Protein AF-U1J880-F1 (afdb_monomer)

Foldseek 3Di:
DDDDDDVLCCVLVVLVVVLVVLVVVVVVLVVCVVVDDVPDDRPCVSVVVSVCSCVVNVVCSVVSVVPDDDFDWDQDLVVQKIWTPDDWAPQDDADPVRTGIDHNVQKDWDKDWDQDPPPRQIFIWIWIAGVCCVPGGVPRTDTDDQPPPRSDCVSRVVVVVLVVQCSDLVDQRDPDPVCVVCSCVDPRHVVVD

Mean predicted aligned error: 10.07 Å

Solvent-accessible surface area (backbone atoms only — not comparable to full-atom values): 11481 Å² total; per-residue (Å²): 134,93,80,75,93,50,70,62,53,53,69,60,47,44,60,52,50,52,37,52,53,39,49,53,50,44,52,53,56,63,70,48,54,88,72,60,56,96,89,62,81,77,72,59,65,58,52,53,51,39,51,52,47,40,58,51,48,70,70,39,45,74,59,54,63,67,71,54,81,70,85,45,75,48,78,41,54,89,82,38,28,37,36,25,72,49,90,48,70,90,62,85,49,58,49,99,84,68,30,34,42,43,58,46,88,49,51,42,73,46,79,45,80,43,72,43,94,66,89,71,44,62,31,37,33,34,34,35,26,42,71,57,17,90,84,63,34,67,76,49,65,41,76,50,86,61,88,62,64,26,66,43,61,64,48,42,50,52,53,49,51,46,53,54,39,52,51,34,76,92,47,53,69,56,99,43,80,86,41,65,86,52,43,80,72,36,93,80,38,34,90,73,110

pLDDT: mean 83.24, std 10.65, range [31.33, 94.38]

Structure (mmCIF, N/CA/C/O backbone):
data_AF-U1J880-F1
#
_entry.id   AF-U1J880-F1
#
loop_
_atom_site.group_PDB
_atom_site.id
_atom_site.type_symbol
_atom_site.label_atom_id
_atom_site.label_alt_id
_atom_site.label_comp_id
_atom_site.label_asym_id
_atom_site.label_entity_id
_atom_site.label_seq_id
_atom_site.pdbx_PDB_ins_code
_atom_site.Cartn_x
_atom_site.Cartn_y
_atom_site.Cartn_z
_atom_site.occupancy
_atom_site.B_iso_or_equiv
_atom_site.auth_seq_id
_atom_site.auth_comp_id
_atom_site.auth_asym_id
_atom_site.auth_atom_id
_atom_site.pdbx_PDB_model_num
ATOM 1 N N . LYS A 1 1 ? 5.886 9.909 -4.132 1.00 32.78 1 LYS A N 1
ATOM 2 C CA . LYS A 1 1 ? 7.331 9.892 -4.487 1.00 32.78 1 LYS A CA 1
ATOM 3 C C . LYS A 1 1 ? 7.913 8.590 -3.947 1.00 32.78 1 LYS A C 1
ATOM 5 O O . LYS A 1 1 ? 7.980 8.461 -2.738 1.00 32.78 1 LYS A O 1
ATOM 10 N N . SER A 1 2 ? 8.240 7.615 -4.801 1.00 31.33 2 SER A N 1
ATOM 11 C CA . SER A 1 2 ? 8.874 6.359 -4.362 1.00 31.33 2 SER A CA 1
ATOM 12 C C . SER A 1 2 ? 10.379 6.606 -4.201 1.00 31.33 2 SER A C 1
ATOM 14 O O . SER A 1 2 ? 11.103 6.742 -5.192 1.00 31.33 2 SER A O 1
ATOM 16 N N . CYS A 1 3 ? 10.809 6.772 -2.950 1.00 36.84 3 CYS A N 1
ATOM 17 C CA . CYS A 1 3 ? 12.210 6.721 -2.541 1.00 36.84 3 CYS A CA 1
ATOM 18 C C . CYS A 1 3 ? 12.591 5.270 -2.226 1.00 36.84 3 CYS A C 1
ATOM 20 O O . CYS A 1 3 ? 11.798 4.566 -1.608 1.00 36.84 3 CYS A O 1
ATOM 22 N N . GLY A 1 4 ? 13.813 4.877 -2.586 1.00 41.19 4 GLY A N 1
ATOM 23 C CA . GLY A 1 4 ? 14.427 3.605 -2.196 1.00 41.19 4 GLY A CA 1
ATOM 24 C C . GLY A 1 4 ? 14.662 2.663 -3.373 1.00 41.19 4 GLY A C 1
ATOM 25 O O . GLY A 1 4 ? 13.822 2.572 -4.267 1.00 41.19 4 GLY A O 1
ATOM 26 N N . ASP A 1 5 ? 15.830 2.018 -3.374 1.00 52.88 5 ASP A N 1
ATOM 27 C CA . ASP A 1 5 ? 16.247 0.961 -4.296 1.00 52.88 5 ASP A CA 1
ATOM 28 C C . ASP A 1 5 ? 15.259 -0.204 -4.255 1.00 52.88 5 ASP A C 1
ATOM 30 O O . ASP A 1 5 ? 15.420 -1.173 -3.522 1.00 52.88 5 ASP A O 1
ATOM 34 N N . ASP A 1 6 ? 14.191 -0.080 -5.031 1.00 59.25 6 ASP A N 1
ATOM 35 C CA . ASP A 1 6 ? 13.250 -1.160 -5.246 1.00 59.25 6 ASP A CA 1
ATOM 36 C C . ASP A 1 6 ? 13.933 -2.198 -6.158 1.00 59.25 6 ASP A C 1
ATOM 38 O O . ASP A 1 6 ? 14.283 -1.854 -7.296 1.00 59.25 6 ASP A O 1
ATOM 42 N N . PRO A 1 7 ? 14.138 -3.454 -5.710 1.00 64.00 7 PRO A N 1
ATOM 43 C CA . PRO A 1 7 ? 14.679 -4.533 -6.541 1.00 64.00 7 PRO A CA 1
ATOM 44 C C . PRO A 1 7 ? 13.920 -4.677 -7.864 1.00 64.00 7 PRO A C 1
ATOM 46 O O . PRO A 1 7 ? 14.486 -5.073 -8.887 1.00 64.00 7 PRO A O 1
ATOM 49 N N . TRP A 1 8 ? 12.649 -4.272 -7.873 1.00 66.50 8 TRP A N 1
ATOM 50 C CA . TRP A 1 8 ? 11.826 -4.227 -9.065 1.00 66.50 8 TRP A CA 1
ATOM 51 C C . TRP A 1 8 ? 12.354 -3.293 -10.147 1.00 66.50 8 TRP A C 1
ATOM 53 O O . TRP A 1 8 ? 12.230 -3.581 -11.336 1.00 66.50 8 TRP A O 1
ATOM 63 N N . ARG A 1 9 ? 13.016 -2.198 -9.770 1.00 66.19 9 ARG A N 1
ATOM 64 C CA . ARG A 1 9 ? 13.657 -1.293 -10.729 1.00 66.19 9 ARG A CA 1
ATOM 65 C C . ARG A 1 9 ? 14.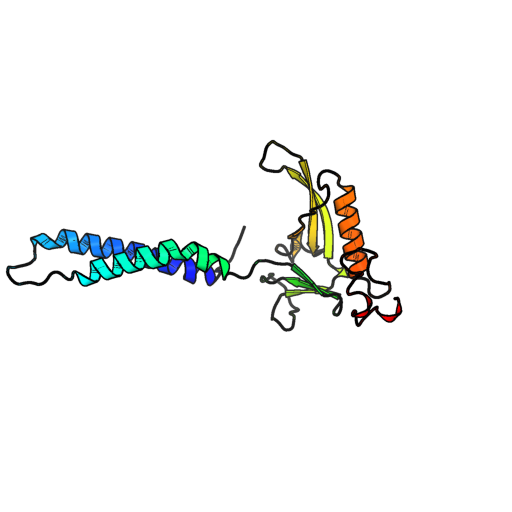803 -1.971 -11.454 1.00 66.19 9 ARG A C 1
ATOM 67 O O . ARG A 1 9 ? 14.977 -1.698 -12.631 1.00 66.19 9 ARG A O 1
ATOM 74 N N . ILE A 1 10 ? 15.550 -2.866 -10.812 1.00 70.38 10 ILE A N 1
ATOM 75 C CA . ILE A 1 10 ? 16.602 -3.637 -11.491 1.00 70.38 10 ILE A CA 1
ATOM 76 C C . ILE A 1 10 ? 15.964 -4.622 -12.475 1.00 70.38 10 ILE A C 1
ATOM 78 O O . ILE A 1 10 ? 16.425 -4.740 -13.608 1.00 70.38 10 ILE A O 1
ATOM 82 N N . LEU A 1 11 ? 14.866 -5.269 -12.083 1.00 67.56 11 LEU A N 1
ATOM 83 C CA . LEU A 1 11 ? 14.140 -6.198 -12.950 1.00 67.56 11 LEU A CA 1
ATOM 84 C C . LEU A 1 11 ? 13.495 -5.501 -14.164 1.00 67.56 11 LEU A C 1
ATOM 86 O O . LEU A 1 11 ? 13.438 -6.075 -15.247 1.00 67.56 11 LEU A O 1
ATOM 90 N N . VAL A 1 12 ? 13.035 -4.258 -13.999 1.00 69.69 12 VAL A N 1
ATOM 91 C CA . VAL A 1 12 ? 12.372 -3.467 -15.049 1.00 69.69 12 VAL A CA 1
ATOM 92 C C . VAL A 1 12 ? 13.381 -2.687 -15.903 1.00 69.69 12 VAL A C 1
ATOM 94 O O . VAL A 1 12 ? 13.313 -2.720 -17.129 1.00 69.69 12 VAL A O 1
ATOM 97 N N . LEU A 1 13 ? 14.343 -1.997 -15.286 1.00 75.00 13 LEU A N 1
ATOM 98 C CA . LEU A 1 13 ? 15.319 -1.138 -15.972 1.00 75.00 13 LEU A CA 1
ATOM 99 C C . LEU A 1 13 ? 16.553 -1.904 -16.456 1.00 75.00 13 LEU A C 1
ATOM 101 O O . LEU A 1 13 ? 17.178 -1.485 -17.428 1.00 75.00 13 LEU A O 1
ATOM 105 N N . GLY A 1 14 ? 16.903 -3.028 -15.825 1.00 78.25 14 GLY A N 1
ATOM 106 C CA . GLY A 1 14 ? 18.029 -3.872 -16.231 1.00 78.25 14 GLY A CA 1
ATOM 107 C C . GLY A 1 14 ? 17.898 -4.364 -17.675 1.00 78.25 14 GLY A C 1
ATOM 108 O O . GLY A 1 14 ? 18.814 -4.140 -18.470 1.00 78.25 14 GLY A O 1
ATOM 109 N N . PRO A 1 15 ? 16.752 -4.943 -18.079 1.00 81.31 15 PRO A N 1
ATOM 110 C CA . PRO A 1 15 ? 16.535 -5.337 -19.464 1.00 81.31 15 PRO A CA 1
ATOM 111 C C . PRO A 1 15 ? 16.544 -4.177 -20.460 1.00 81.31 15 PRO A C 1
ATOM 113 O O . PRO A 1 15 ? 17.040 -4.344 -21.575 1.00 81.31 15 PRO A O 1
ATOM 116 N N . MET A 1 16 ? 16.064 -2.994 -20.059 1.00 81.06 16 MET A N 1
ATOM 117 C CA . MET A 1 16 ? 16.136 -1.786 -20.889 1.00 81.06 16 MET A CA 1
ATOM 118 C C . MET A 1 16 ? 17.587 -1.336 -21.096 1.00 81.06 16 MET A C 1
ATOM 120 O O . MET A 1 16 ? 17.986 -1.031 -22.219 1.00 81.06 16 MET A O 1
ATOM 124 N N . PHE A 1 17 ? 18.395 -1.345 -20.033 1.00 83.19 17 PHE A N 1
ATOM 125 C CA . PHE A 1 17 ? 19.816 -1.015 -20.098 1.00 83.19 17 PHE A CA 1
ATOM 126 C C . PHE A 1 17 ? 20.592 -2.006 -20.976 1.00 83.19 17 PHE A C 1
ATOM 128 O O . PHE A 1 17 ? 21.353 -1.590 -21.850 1.00 83.19 17 PHE A O 1
ATOM 135 N N . LEU A 1 18 ? 20.347 -3.311 -20.814 1.00 83.62 18 LEU A N 1
ATOM 136 C CA . LEU A 1 18 ? 20.942 -4.356 -21.654 1.00 83.62 18 LEU A CA 1
ATOM 137 C C . LEU A 1 18 ? 20.520 -4.226 -23.124 1.00 83.62 18 LEU A C 1
ATOM 139 O O . LEU A 1 18 ? 21.352 -4.409 -24.011 1.00 83.62 18 LEU A O 1
ATOM 143 N N . GLY A 1 19 ? 19.269 -3.843 -23.396 1.00 85.69 19 GLY A N 1
ATOM 144 C CA . GLY A 1 19 ? 18.792 -3.554 -24.751 1.00 85.69 19 GLY A CA 1
ATOM 145 C C . GLY A 1 19 ? 19.505 -2.357 -25.388 1.00 85.69 19 GLY A C 1
ATOM 146 O O . GLY A 1 19 ? 19.940 -2.437 -26.540 1.00 85.69 19 GLY A O 1
ATOM 147 N N . ALA A 1 20 ? 19.702 -1.271 -24.634 1.00 86.00 20 ALA A N 1
ATOM 148 C CA . ALA A 1 20 ? 20.428 -0.086 -25.094 1.00 86.00 20 ALA A CA 1
ATOM 149 C C . ALA A 1 20 ? 21.915 -0.382 -25.362 1.00 86.00 20 ALA A C 1
ATOM 151 O O . ALA A 1 20 ? 22.431 -0.037 -26.426 1.00 86.00 20 ALA A O 1
ATOM 152 N N . MET A 1 21 ? 22.589 -1.081 -24.442 1.00 88.62 21 MET A N 1
ATOM 153 C CA . MET A 1 21 ? 23.982 -1.515 -24.613 1.00 88.62 21 MET A CA 1
ATOM 154 C C . MET A 1 21 ? 24.139 -2.502 -25.772 1.00 88.62 21 MET A C 1
ATOM 156 O O . MET A 1 21 ? 25.071 -2.374 -26.561 1.00 88.62 21 MET A O 1
ATOM 160 N N . GLY A 1 22 ? 23.197 -3.433 -25.936 1.00 88.12 22 GLY A N 1
ATOM 161 C CA . GLY A 1 22 ? 23.158 -4.345 -27.076 1.00 88.12 22 GLY A CA 1
ATOM 162 C C . GLY A 1 22 ? 22.976 -3.611 -28.406 1.00 88.12 22 GLY A C 1
ATOM 163 O O . GLY A 1 22 ? 23.651 -3.924 -29.382 1.00 88.12 22 GLY A O 1
ATOM 164 N N . THR A 1 23 ? 22.129 -2.581 -28.443 1.00 88.31 23 THR A N 1
ATOM 165 C CA . THR A 1 23 ? 21.923 -1.751 -29.642 1.00 88.31 23 THR A CA 1
ATOM 166 C C . THR A 1 23 ? 23.181 -0.955 -29.990 1.00 88.31 23 THR A C 1
ATOM 168 O O . THR A 1 23 ? 23.574 -0.902 -31.154 1.00 88.31 23 THR A O 1
ATOM 171 N N . PHE A 1 24 ? 23.862 -0.396 -28.985 1.00 89.69 24 PHE A N 1
ATOM 172 C CA . PHE A 1 24 ? 25.152 0.272 -29.163 1.00 89.69 24 PHE A CA 1
ATOM 173 C C . PHE A 1 24 ? 26.235 -0.694 -29.666 1.00 89.69 24 PHE A C 1
ATOM 175 O O . PHE A 1 24 ? 26.985 -0.366 -30.583 1.00 89.69 24 PHE A O 1
ATOM 182 N N . TRP A 1 25 ? 26.271 -1.915 -29.128 1.00 87.56 25 TRP A N 1
ATOM 183 C CA . TRP A 1 25 ? 27.176 -2.965 -29.590 1.00 87.56 25 TRP A CA 1
ATOM 184 C C . TRP A 1 25 ? 26.913 -3.346 -31.049 1.00 87.56 25 TRP A C 1
ATOM 186 O O . TRP A 1 25 ? 27.850 -3.410 -31.842 1.00 87.56 25 TRP A O 1
ATOM 196 N N . VAL A 1 26 ? 25.649 -3.535 -31.442 1.00 88.62 26 VAL A N 1
ATOM 197 C CA . VAL A 1 26 ? 25.281 -3.792 -32.844 1.00 88.62 26 VAL A CA 1
ATOM 198 C C . VAL A 1 26 ? 25.706 -2.631 -33.737 1.00 88.62 26 VAL A C 1
ATOM 200 O O . VAL A 1 26 ? 26.283 -2.889 -34.786 1.00 88.62 26 VAL A O 1
ATOM 203 N N . ALA A 1 27 ? 25.517 -1.379 -33.302 1.00 88.06 27 ALA A N 1
ATOM 204 C CA . ALA A 1 27 ? 25.945 -0.198 -34.049 1.00 88.06 27 ALA A CA 1
ATOM 205 C C . ALA A 1 27 ? 27.461 -0.205 -34.323 1.00 88.06 27 ALA A C 1
ATOM 207 O O . ALA A 1 27 ? 27.874 -0.003 -35.467 1.00 88.06 27 ALA A O 1
ATOM 208 N N . ILE A 1 28 ? 28.279 -0.514 -33.309 1.00 87.31 28 ILE A N 1
ATOM 209 C CA . ILE A 1 28 ? 29.736 -0.661 -33.458 1.00 87.31 28 ILE A CA 1
ATOM 210 C C . ILE A 1 28 ? 30.070 -1.763 -34.467 1.00 87.31 28 ILE A C 1
ATOM 212 O O . ILE A 1 28 ? 30.853 -1.519 -35.381 1.00 87.31 28 ILE A O 1
ATOM 216 N N . ASN A 1 29 ? 29.445 -2.940 -34.350 1.00 84.38 29 ASN A N 1
ATOM 217 C CA . ASN A 1 29 ? 29.676 -4.044 -35.286 1.00 84.38 29 ASN A CA 1
ATOM 218 C C . ASN A 1 29 ? 29.269 -3.664 -36.723 1.00 84.38 29 ASN A C 1
ATOM 220 O O . ASN A 1 29 ? 29.983 -3.974 -37.672 1.00 84.38 29 ASN A O 1
ATOM 224 N N . THR A 1 30 ? 28.176 -2.917 -36.913 1.00 83.69 30 THR A N 1
ATOM 225 C CA . THR A 1 30 ? 27.797 -2.427 -38.249 1.00 83.69 30 THR A CA 1
ATOM 226 C C . THR A 1 30 ? 28.788 -1.432 -38.840 1.00 83.69 30 THR A C 1
ATOM 228 O O . THR A 1 30 ? 28.983 -1.423 -40.051 1.00 83.69 30 THR A O 1
ATOM 231 N N . VAL A 1 31 ? 29.436 -0.606 -38.017 1.00 85.69 31 VAL A N 1
ATOM 232 C CA . VAL A 1 31 ? 30.464 0.340 -38.483 1.00 85.69 31 VAL A CA 1
ATOM 233 C C . VAL A 1 31 ? 31.769 -0.380 -38.828 1.00 85.69 31 VAL A C 1
ATOM 235 O O . VAL A 1 31 ? 32.511 0.097 -39.684 1.00 85.69 31 VAL A O 1
ATOM 238 N N . THR A 1 32 ? 32.048 -1.536 -38.217 1.00 83.38 32 THR A N 1
ATOM 239 C CA . THR A 1 32 ? 33.251 -2.322 -38.518 1.00 83.38 32 THR A CA 1
ATOM 240 C C . THR A 1 32 ? 33.118 -3.222 -39.749 1.00 83.38 32 THR A C 1
ATOM 242 O O . THR A 1 32 ? 34.138 -3.721 -40.217 1.00 83.38 32 THR A O 1
ATOM 245 N N . LEU A 1 33 ? 31.918 -3.379 -40.333 1.00 81.38 33 LEU A N 1
ATOM 246 C CA . LEU A 1 33 ? 31.684 -4.182 -41.549 1.00 81.38 33 LEU A CA 1
ATOM 247 C C . LEU A 1 33 ? 32.695 -3.947 -42.693 1.00 81.38 33 LEU A C 1
ATOM 249 O O . LEU A 1 33 ? 33.145 -4.933 -43.269 1.00 81.38 33 LEU A O 1
ATOM 253 N N . PRO A 1 34 ? 33.085 -2.701 -43.034 1.00 83.12 34 PRO A N 1
ATOM 254 C CA . PRO A 1 34 ? 34.031 -2.435 -44.122 1.00 83.12 34 PRO A CA 1
ATOM 255 C C . PRO A 1 34 ? 35.451 -2.968 -43.881 1.00 83.12 34 PRO A C 1
ATOM 257 O O . PRO A 1 34 ? 36.250 -2.986 -44.812 1.00 83.12 34 PRO A O 1
ATOM 260 N N . PHE A 1 35 ? 35.782 -3.355 -42.645 1.00 82.06 35 PHE A N 1
ATOM 261 C CA . PHE A 1 35 ? 37.100 -3.866 -42.262 1.00 82.06 35 PHE A CA 1
ATOM 262 C C . PHE A 1 35 ? 37.182 -5.399 -42.263 1.00 82.06 35 PHE A C 1
ATOM 264 O O . PHE A 1 35 ? 38.261 -5.932 -42.018 1.00 82.06 35 PHE A O 1
ATOM 271 N N . TYR A 1 36 ? 36.075 -6.100 -42.528 1.00 80.69 36 TYR A N 1
ATOM 272 C CA . TYR A 1 36 ? 36.066 -7.559 -42.648 1.00 80.69 36 TYR A CA 1
ATOM 273 C C . TYR A 1 36 ? 36.692 -7.994 -43.978 1.00 80.69 36 TYR A C 1
ATOM 275 O O . TYR A 1 36 ? 36.358 -7.463 -45.040 1.00 80.69 36 TYR A O 1
ATOM 283 N N . GLY A 1 37 ? 37.605 -8.964 -43.914 1.00 81.38 37 GLY A N 1
ATOM 284 C CA . GLY A 1 37 ? 38.263 -9.536 -45.090 1.00 81.38 37 GLY A CA 1
ATOM 285 C C . GLY A 1 37 ? 37.367 -10.499 -45.877 1.00 81.38 37 GLY A C 1
ATOM 286 O O . GLY A 1 37 ? 36.352 -10.993 -45.380 1.00 81.38 37 GLY A O 1
ATOM 287 N N . GLU A 1 38 ? 37.756 -10.815 -47.116 1.00 76.25 38 GLU A N 1
ATOM 288 C CA . GLU A 1 38 ? 37.076 -11.844 -47.913 1.00 76.25 38 GLU A CA 1
ATOM 289 C C . GLU A 1 38 ? 37.115 -13.202 -47.186 1.00 76.25 38 GLU A C 1
ATOM 291 O O . GLU A 1 38 ? 38.181 -13.763 -46.941 1.00 76.25 38 GLU A O 1
ATOM 296 N N . GLY A 1 39 ? 35.939 -13.731 -46.831 1.00 75.00 39 GLY A N 1
ATOM 297 C CA . GLY A 1 39 ? 35.782 -15.014 -46.132 1.00 75.00 39 GLY A CA 1
ATOM 298 C C . GLY A 1 39 ? 35.550 -14.916 -44.620 1.00 75.00 39 GLY A C 1
ATOM 299 O O . GLY A 1 39 ? 35.235 -15.931 -43.997 1.00 75.00 39 GLY A O 1
ATOM 300 N N . GLU A 1 40 ? 35.635 -13.725 -44.021 1.00 78.75 40 GLU A N 1
ATOM 301 C CA . GLU A 1 40 ? 35.302 -13.538 -42.608 1.00 78.75 40 GLU A CA 1
ATOM 302 C C . GLU A 1 40 ? 33.781 -13.442 -42.393 1.00 78.75 40 GLU A C 1
ATOM 304 O O . GLU A 1 40 ? 33.070 -12.677 -43.047 1.00 78.75 40 GLU A O 1
ATOM 309 N N . LEU A 1 41 ? 33.258 -14.239 -41.457 1.00 77.69 41 LEU A N 1
ATOM 310 C CA . LEU A 1 41 ? 31.829 -14.290 -41.147 1.00 77.69 41 LEU A CA 1
ATOM 311 C C . LEU A 1 41 ? 31.452 -13.184 -40.157 1.00 77.69 41 LEU A C 1
ATOM 313 O O . LEU A 1 41 ? 31.851 -13.208 -38.991 1.00 77.69 41 LEU A O 1
ATOM 317 N N . TYR A 1 42 ? 30.614 -12.249 -40.601 1.00 80.25 42 TYR A N 1
ATOM 318 C CA . TYR A 1 42 ? 30.007 -11.258 -39.717 1.00 80.25 42 TYR A CA 1
ATOM 319 C C . TYR A 1 42 ? 29.082 -11.934 -38.680 1.00 80.25 42 TYR A C 1
ATOM 321 O O . TYR A 1 42 ? 28.275 -12.797 -39.051 1.00 80.25 42 TYR A O 1
ATOM 329 N N . PRO A 1 43 ? 29.138 -11.560 -37.386 1.00 82.00 43 PRO A N 1
ATOM 330 C CA . PRO A 1 43 ? 28.374 -12.215 -36.325 1.00 82.00 43 PRO A CA 1
ATOM 331 C C . PRO A 1 43 ? 26.893 -11.789 -36.313 1.00 82.00 43 PRO A C 1
ATOM 333 O O . PRO A 1 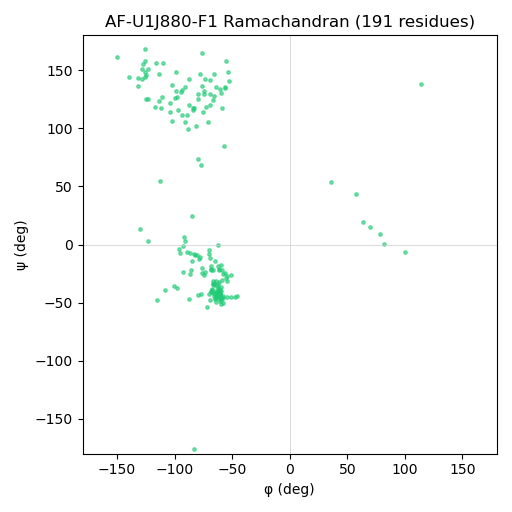43 ? 26.412 -11.170 -35.364 1.00 82.00 43 PRO A O 1
ATOM 336 N N . TRP A 1 44 ? 26.129 -12.177 -37.338 1.00 82.19 44 TRP A N 1
ATOM 337 C CA . TRP A 1 44 ? 24.694 -11.879 -37.491 1.00 82.19 44 TRP A CA 1
ATOM 338 C C . TRP A 1 44 ? 23.827 -12.297 -36.301 1.00 82.19 44 TRP A C 1
ATOM 340 O O . TRP A 1 44 ? 22.790 -11.688 -36.042 1.00 82.19 44 TRP A O 1
ATOM 350 N N . TRP A 1 45 ? 24.251 -13.312 -35.549 1.00 85.00 45 TRP A N 1
ATOM 351 C CA . TRP A 1 45 ? 23.557 -13.762 -34.343 1.00 85.00 45 TRP A CA 1
ATOM 352 C C . TRP A 1 45 ? 23.423 -12.648 -33.293 1.00 85.00 45 TRP A C 1
ATOM 354 O O . TRP A 1 45 ? 22.422 -12.613 -32.583 1.00 85.00 45 TRP A O 1
ATOM 364 N N . THR A 1 46 ? 24.376 -11.710 -33.227 1.00 85.06 46 THR A N 1
ATOM 365 C CA . THR A 1 46 ? 24.328 -10.568 -32.295 1.00 85.06 46 THR A CA 1
ATOM 366 C C . THR A 1 46 ? 23.166 -9.631 -32.611 1.00 85.06 46 THR A C 1
ATOM 368 O O . THR A 1 46 ? 22.445 -9.212 -31.707 1.00 85.06 46 THR A O 1
ATOM 371 N N . LEU A 1 47 ? 22.924 -9.367 -33.897 1.00 86.38 47 LEU A N 1
ATOM 372 C CA . LEU A 1 47 ? 21.807 -8.555 -34.370 1.00 86.38 47 LEU A CA 1
ATOM 373 C C . LEU A 1 47 ? 20.469 -9.228 -34.045 1.00 86.38 47 LEU A C 1
ATOM 375 O O . LEU A 1 47 ? 19.581 -8.591 -33.482 1.00 86.38 47 LEU A O 1
ATOM 379 N N . TRP A 1 48 ? 20.347 -10.529 -34.320 1.00 87.88 48 TRP A N 1
ATOM 380 C CA . TRP A 1 48 ? 19.134 -11.286 -34.001 1.00 87.88 48 TRP A CA 1
ATOM 381 C C . TRP A 1 48 ? 18.860 -11.358 -32.498 1.00 87.88 48 TRP A C 1
ATOM 383 O O . TRP A 1 48 ? 17.721 -11.159 -32.084 1.00 87.88 48 TRP A O 1
ATOM 393 N N . LEU A 1 49 ? 19.889 -11.571 -31.675 1.00 88.38 49 LEU A N 1
ATOM 394 C CA . LEU A 1 49 ? 19.763 -11.596 -30.217 1.00 88.38 49 LEU A CA 1
ATOM 395 C C . LEU A 1 49 ? 19.241 -10.256 -29.692 1.00 88.38 49 LEU A C 1
ATOM 397 O O . LEU A 1 49 ? 18.277 -10.232 -28.931 1.00 88.38 49 LEU A O 1
ATOM 401 N N . VAL A 1 50 ? 19.825 -9.140 -30.136 1.00 88.56 50 VAL A N 1
ATOM 402 C CA . VAL A 1 50 ? 19.420 -7.796 -29.697 1.00 88.56 50 VAL A CA 1
ATOM 403 C C . VAL A 1 50 ? 18.016 -7.441 -30.188 1.00 88.56 50 VAL A C 1
ATOM 405 O O . VAL A 1 50 ? 17.245 -6.846 -29.434 1.00 88.56 50 VAL A O 1
ATOM 408 N N . LEU A 1 51 ? 17.641 -7.827 -31.411 1.00 87.75 51 LEU A N 1
ATOM 409 C CA . LEU A 1 51 ? 16.279 -7.626 -31.915 1.00 87.75 51 LEU A CA 1
ATOM 410 C C . LEU A 1 51 ? 15.255 -8.423 -31.103 1.00 87.75 51 LEU A C 1
ATOM 412 O O . LEU A 1 51 ? 14.271 -7.850 -30.640 1.00 87.75 51 LEU A O 1
ATOM 416 N N . ILE A 1 52 ? 15.501 -9.716 -30.875 1.00 88.56 52 ILE A N 1
ATOM 417 C CA . ILE A 1 52 ? 14.618 -10.570 -30.070 1.00 88.56 52 ILE A CA 1
ATOM 418 C C . ILE A 1 52 ? 14.521 -10.030 -28.642 1.00 88.56 52 ILE A C 1
ATOM 420 O O . ILE A 1 52 ? 13.419 -9.944 -28.102 1.00 88.56 52 ILE A O 1
ATOM 424 N N . TRP A 1 53 ? 15.638 -9.608 -28.045 1.00 87.19 53 TRP A N 1
ATOM 425 C CA . TRP A 1 53 ? 15.665 -9.015 -26.708 1.00 87.19 53 TRP A CA 1
ATOM 426 C C . TRP A 1 53 ? 14.801 -7.757 -26.623 1.00 87.19 53 TRP A C 1
ATOM 428 O O . TRP A 1 53 ? 13.928 -7.669 -25.762 1.00 87.19 53 TRP A O 1
ATOM 438 N N . ASN A 1 54 ? 14.993 -6.805 -27.540 1.00 85.75 54 ASN A N 1
ATOM 439 C CA . ASN A 1 54 ? 14.231 -5.559 -27.548 1.00 85.75 54 ASN A CA 1
ATOM 440 C C . ASN A 1 54 ? 12.741 -5.811 -27.791 1.00 85.75 54 ASN A C 1
ATOM 442 O O . ASN A 1 54 ? 11.915 -5.284 -27.054 1.00 85.75 54 ASN A O 1
ATOM 446 N N . VAL A 1 55 ? 12.380 -6.656 -28.762 1.00 84.44 55 VAL A N 1
ATOM 447 C CA . VAL A 1 55 ? 10.972 -6.992 -29.024 1.00 84.44 55 VAL A CA 1
ATOM 448 C C . VAL A 1 55 ? 10.350 -7.702 -27.821 1.00 84.44 55 VAL A C 1
ATOM 450 O O . VAL A 1 55 ? 9.233 -7.374 -27.441 1.00 84.44 55 VAL A O 1
ATOM 453 N N . THR A 1 56 ? 11.051 -8.635 -27.183 1.00 83.00 56 THR A N 1
ATOM 454 C CA . THR A 1 56 ? 10.490 -9.399 -26.061 1.00 83.00 56 THR A CA 1
ATOM 455 C C . THR A 1 56 ? 10.348 -8.527 -24.819 1.00 83.00 56 THR A C 1
ATOM 457 O O . THR A 1 56 ? 9.258 -8.403 -24.269 1.00 83.00 56 THR A O 1
ATOM 460 N N . PHE A 1 57 ? 11.421 -7.870 -24.381 1.00 77.69 57 PHE A N 1
ATOM 461 C CA . PHE A 1 57 ? 11.397 -7.141 -23.119 1.00 77.69 57 PHE A CA 1
ATOM 462 C C . PHE A 1 57 ? 10.660 -5.809 -23.235 1.00 77.69 57 PHE A C 1
ATOM 464 O O . PHE A 1 57 ? 9.827 -5.549 -22.375 1.00 77.69 57 PHE A O 1
ATOM 471 N N . LEU A 1 58 ? 10.836 -5.011 -24.302 1.00 73.31 58 LEU A N 1
ATOM 472 C CA . LEU A 1 58 ? 10.121 -3.727 -24.419 1.00 73.31 58 LEU A CA 1
ATOM 473 C C . LEU A 1 58 ? 8.599 -3.908 -24.518 1.00 73.31 58 LEU A C 1
ATOM 475 O O . LEU A 1 58 ? 7.862 -3.071 -24.001 1.00 73.31 58 LEU A O 1
ATOM 479 N N . ASN A 1 59 ? 8.122 -5.006 -25.116 1.00 77.75 59 ASN A N 1
ATOM 480 C CA . ASN A 1 59 ? 6.685 -5.285 -25.213 1.00 77.75 59 ASN A CA 1
ATOM 481 C C . ASN A 1 59 ? 6.111 -6.004 -23.980 1.00 77.75 59 ASN A C 1
ATOM 483 O O . ASN A 1 59 ? 4.909 -5.916 -23.738 1.00 77.75 59 ASN A O 1
ATOM 487 N N . LEU A 1 60 ? 6.940 -6.685 -23.181 1.00 77.00 60 LEU A N 1
ATOM 488 C CA . LEU A 1 60 ? 6.506 -7.355 -21.947 1.00 77.00 60 LEU A CA 1
ATOM 489 C C . LEU A 1 60 ? 6.712 -6.511 -20.681 1.00 77.00 60 LEU A C 1
ATOM 491 O O . LEU A 1 60 ? 6.199 -6.883 -19.629 1.00 77.00 60 LEU A O 1
ATOM 495 N N . LEU A 1 61 ? 7.375 -5.351 -20.759 1.00 72.56 61 LEU A N 1
ATOM 496 C CA . LEU A 1 61 ? 7.501 -4.400 -19.642 1.00 72.56 61 LEU A CA 1
ATOM 497 C C . LEU A 1 61 ? 6.166 -4.108 -18.920 1.00 72.56 61 LEU A C 1
ATOM 499 O O . LEU A 1 61 ? 6.155 -4.157 -17.689 1.00 72.56 61 LEU A O 1
ATOM 503 N N . PRO A 1 62 ? 5.031 -3.866 -19.615 1.00 72.19 62 PRO A N 1
ATOM 504 C CA . PRO A 1 62 ? 3.741 -3.643 -18.954 1.00 72.19 62 PRO A CA 1
ATOM 505 C C . PRO A 1 62 ? 3.177 -4.885 -18.253 1.00 72.19 62 PRO A C 1
ATOM 507 O O . PRO A 1 62 ? 2.314 -4.766 -17.389 1.00 72.19 62 PRO A O 1
ATOM 510 N N . VAL A 1 63 ? 3.613 -6.083 -18.648 1.00 75.06 63 VAL A N 1
ATOM 511 C CA . VAL A 1 63 ? 3.253 -7.337 -17.975 1.00 75.06 63 VAL A CA 1
ATOM 512 C C . VAL A 1 63 ? 4.108 -7.493 -16.728 1.00 75.06 63 VAL A C 1
ATOM 514 O O . VAL A 1 63 ? 3.575 -7.797 -15.664 1.00 75.06 63 VAL A O 1
ATOM 517 N N . PHE A 1 64 ? 5.408 -7.200 -16.832 1.00 70.00 64 PHE A N 1
ATOM 518 C CA . PHE A 1 64 ? 6.290 -7.194 -15.677 1.00 70.00 64 PHE A CA 1
ATOM 519 C C . PHE A 1 64 ? 5.818 -6.191 -14.637 1.00 70.00 64 PHE A C 1
ATOM 521 O O . PHE A 1 64 ? 5.664 -6.579 -13.497 1.00 70.00 64 PHE A O 1
ATOM 528 N N . SER A 1 65 ? 5.436 -4.964 -14.988 1.00 66.62 65 SER A N 1
ATOM 529 C CA . SER A 1 65 ? 4.951 -4.000 -13.987 1.00 66.62 65 SER A CA 1
ATOM 530 C C . SER A 1 65 ? 3.723 -4.464 -13.182 1.00 66.62 65 SER A C 1
ATOM 532 O O . SER A 1 65 ? 3.539 -3.986 -12.067 1.00 66.62 65 SER A O 1
ATOM 534 N N . ARG A 1 66 ? 2.924 -5.420 -13.684 1.00 69.19 66 ARG A N 1
ATOM 535 C CA . ARG A 1 66 ? 1.780 -6.002 -12.954 1.00 69.19 66 ARG A CA 1
ATOM 536 C C . ARG A 1 66 ? 2.169 -7.002 -11.869 1.00 69.19 66 ARG A C 1
ATOM 538 O O . ARG A 1 66 ? 1.352 -7.261 -10.994 1.00 69.19 66 ARG A O 1
ATOM 545 N N . PHE A 1 67 ? 3.369 -7.576 -11.925 1.00 70.62 67 PHE A N 1
ATOM 546 C CA . PHE A 1 67 ? 3.852 -8.474 -10.873 1.00 70.62 67 PHE A CA 1
ATOM 547 C C . PHE A 1 67 ? 4.405 -7.715 -9.657 1.00 70.62 67 PHE A C 1
ATOM 549 O O . PHE A 1 67 ? 4.676 -8.343 -8.636 1.00 70.62 67 PHE A O 1
ATOM 556 N N . ALA A 1 68 ? 4.558 -6.387 -9.742 1.00 70.25 68 ALA A N 1
ATOM 557 C CA . ALA A 1 68 ? 4.937 -5.582 -8.589 1.00 70.25 68 ALA A CA 1
ATOM 558 C C . ALA A 1 68 ? 3.798 -5.627 -7.558 1.00 70.25 68 ALA A C 1
ATOM 560 O O . ALA A 1 68 ? 2.652 -5.336 -7.925 1.00 70.25 68 ALA A O 1
ATOM 561 N N . PRO A 1 69 ? 4.069 -5.962 -6.286 1.00 70.12 69 PRO A N 1
ATOM 562 C CA . PRO A 1 69 ? 3.051 -5.867 -5.255 1.00 70.12 69 PRO A CA 1
ATOM 563 C C . PRO A 1 69 ? 2.588 -4.412 -5.144 1.00 70.12 69 PRO A C 1
ATOM 565 O O . PRO A 1 69 ? 3.392 -3.479 -5.141 1.00 70.12 69 PRO A O 1
ATOM 568 N N . ALA A 1 70 ? 1.275 -4.208 -5.086 1.00 76.31 70 ALA A N 1
ATOM 569 C CA . ALA A 1 70 ? 0.731 -2.877 -4.891 1.00 76.31 70 ALA A CA 1
ATOM 570 C C . ALA A 1 70 ? 1.045 -2.387 -3.469 1.00 76.31 70 ALA A C 1
ATOM 572 O O . ALA A 1 70 ? 0.955 -3.145 -2.498 1.00 76.31 70 ALA A O 1
ATOM 573 N N . ASN A 1 71 ? 1.366 -1.098 -3.351 1.00 85.00 71 ASN A N 1
ATOM 574 C CA . ASN A 1 71 ? 1.477 -0.432 -2.058 1.00 85.00 71 ASN A CA 1
ATOM 575 C C . ASN A 1 71 ? 0.070 -0.281 -1.478 1.00 85.00 71 ASN A C 1
ATOM 577 O O . ASN A 1 71 ? -0.719 0.537 -1.952 1.00 85.00 71 ASN A O 1
ATOM 581 N N . LEU A 1 72 ? -0.244 -1.101 -0.484 1.00 88.06 72 LEU A N 1
ATOM 582 C CA . LEU A 1 72 ? -1.560 -1.214 0.119 1.00 88.06 72 LEU A CA 1
ATOM 583 C C . LEU A 1 72 ? -1.409 -1.152 1.637 1.00 88.06 72 LEU A C 1
ATOM 585 O O . LEU A 1 72 ? -0.459 -1.694 2.204 1.00 88.06 72 LEU A O 1
ATOM 589 N N . ALA A 1 73 ? -2.379 -0.512 2.278 1.00 90.62 73 ALA A N 1
ATOM 590 C CA . ALA A 1 73 ? -2.616 -0.661 3.703 1.00 90.62 73 ALA A CA 1
ATOM 591 C C . ALA A 1 73 ? -3.822 -1.586 3.889 1.00 90.62 73 ALA A C 1
ATOM 593 O O . ALA A 1 73 ? -4.812 -1.464 3.163 1.00 90.62 73 ALA A O 1
ATOM 594 N N . TYR A 1 74 ? -3.743 -2.508 4.841 1.00 91.19 74 TYR A N 1
ATOM 595 C CA . TYR A 1 74 ? -4.849 -3.391 5.200 1.00 91.19 74 TYR A CA 1
ATOM 596 C C . TYR A 1 74 ? -5.136 -3.300 6.692 1.00 91.19 74 TYR A C 1
ATOM 598 O O . TYR A 1 74 ? -4.240 -3.147 7.522 1.00 91.19 74 TYR A O 1
ATOM 606 N N . PHE A 1 75 ? -6.419 -3.400 7.017 1.00 92.38 75 PHE A N 1
ATOM 607 C CA . PHE A 1 75 ? -6.931 -3.299 8.373 1.00 92.38 75 PHE A CA 1
ATOM 608 C C . PHE A 1 75 ? -7.241 -4.706 8.869 1.00 92.38 75 PHE A C 1
ATOM 610 O O . PHE A 1 75 ? -8.206 -5.328 8.423 1.00 92.38 75 PHE A O 1
ATOM 617 N N . ASP A 1 76 ? -6.408 -5.224 9.769 1.00 91.56 76 ASP A N 1
ATOM 618 C CA . ASP A 1 76 ? -6.655 -6.513 10.398 1.00 91.56 76 ASP A CA 1
ATOM 619 C C . ASP A 1 76 ? -7.456 -6.320 11.684 1.00 91.56 76 ASP A C 1
ATOM 621 O O . ASP A 1 76 ? -6.959 -5.897 12.733 1.00 91.56 76 ASP A O 1
ATOM 625 N N . ARG A 1 77 ? -8.732 -6.678 11.591 1.00 88.81 77 ARG A N 1
ATOM 626 C CA . ARG A 1 77 ? -9.690 -6.612 12.688 1.00 88.81 77 ARG A CA 1
ATOM 627 C C . ARG A 1 77 ? -9.382 -7.592 13.825 1.00 88.81 77 ARG A C 1
ATOM 629 O O . ARG A 1 77 ? -9.628 -7.270 14.990 1.00 88.81 77 ARG A O 1
ATOM 636 N N . LYS A 1 78 ? -8.832 -8.777 13.529 1.00 87.56 78 LYS A N 1
ATOM 637 C CA . LYS A 1 78 ? -8.560 -9.805 14.552 1.00 87.56 78 LYS A CA 1
ATOM 638 C C . LYS A 1 78 ? -7.437 -9.356 15.475 1.00 87.56 78 LYS A C 1
ATOM 640 O O . LYS A 1 78 ? -7.577 -9.408 16.696 1.00 87.56 78 LYS A O 1
ATOM 645 N N . THR A 1 79 ? -6.345 -8.867 14.894 1.00 89.44 79 THR A N 1
ATOM 646 C CA . THR A 1 79 ? -5.195 -8.364 15.656 1.00 89.44 79 THR A CA 1
ATOM 647 C C . THR A 1 79 ? -5.356 -6.902 16.085 1.00 89.44 79 THR A C 1
ATOM 649 O O . THR A 1 79 ? -4.656 -6.456 16.996 1.00 89.44 79 THR A O 1
ATOM 652 N N . ARG A 1 80 ? -6.323 -6.173 15.503 1.00 91.69 80 ARG A N 1
ATOM 653 C CA . ARG A 1 80 ? -6.556 -4.723 15.668 1.00 91.69 80 ARG A CA 1
ATOM 654 C C . ARG A 1 80 ? -5.339 -3.892 15.274 1.00 91.69 80 ARG A C 1
ATOM 656 O O . ARG A 1 80 ? -4.959 -2.945 15.972 1.00 91.69 80 ARG A O 1
ATOM 663 N N . LYS A 1 81 ? -4.733 -4.262 14.153 1.00 93.56 81 LYS A N 1
ATOM 664 C CA . LYS A 1 81 ? -3.550 -3.612 13.596 1.00 93.56 81 LYS A CA 1
ATOM 665 C C . LYS A 1 81 ? -3.795 -3.183 12.158 1.00 93.56 81 LYS A C 1
ATOM 667 O O . LYS A 1 81 ? -4.667 -3.713 11.473 1.00 93.56 81 LYS A O 1
ATOM 672 N N . VAL A 1 82 ? -3.006 -2.219 11.712 1.00 94.38 82 VAL A N 1
ATOM 673 C CA . VAL A 1 82 ? -2.940 -1.786 10.319 1.00 94.38 82 VAL A CA 1
ATOM 674 C C . VAL A 1 82 ? -1.585 -2.175 9.777 1.00 94.38 82 VAL A C 1
ATOM 676 O O . VAL A 1 82 ? -0.562 -1.729 10.296 1.00 94.38 82 VAL A O 1
ATOM 679 N N . GLY A 1 83 ? -1.594 -3.043 8.772 1.00 92.94 83 GLY A N 1
ATOM 680 C CA . GLY A 1 83 ? -0.399 -3.500 8.083 1.00 92.94 83 GLY A CA 1
ATOM 681 C C . GLY A 1 83 ? -0.182 -2.736 6.784 1.00 92.94 83 GLY A C 1
ATOM 682 O O . GLY A 1 83 ? -1.139 -2.331 6.122 1.00 92.94 83 GLY A O 1
ATOM 683 N N . TYR A 1 84 ? 1.081 -2.553 6.417 1.00 91.69 84 TYR A N 1
ATOM 684 C CA . TYR A 1 84 ? 1.503 -1.886 5.192 1.00 91.69 84 TYR A CA 1
ATOM 685 C C . TYR A 1 84 ? 2.379 -2.836 4.381 1.00 91.69 84 TYR A C 1
ATOM 687 O O . TYR A 1 84 ? 3.387 -3.328 4.884 1.00 91.69 84 TYR A O 1
ATOM 695 N N . THR A 1 85 ? 2.024 -3.073 3.115 1.00 89.69 85 THR A N 1
ATOM 696 C CA . THR A 1 85 ? 2.774 -3.984 2.222 1.00 89.69 85 THR A CA 1
ATOM 697 C C . THR A 1 85 ? 4.144 -3.448 1.806 1.00 89.69 85 THR A C 1
ATOM 699 O O . THR A 1 85 ? 4.925 -4.146 1.164 1.00 89.69 85 THR A O 1
ATOM 702 N N . PHE A 1 86 ? 4.432 -2.194 2.141 1.00 86.94 86 PHE A N 1
ATOM 703 C CA . PHE A 1 86 ? 5.685 -1.518 1.858 1.00 86.94 86 PHE A CA 1
ATOM 704 C C . PHE A 1 86 ? 6.400 -1.158 3.157 1.00 86.94 86 PHE A C 1
ATOM 706 O O . PHE A 1 86 ? 5.791 -1.013 4.219 1.00 86.94 86 PHE A O 1
ATOM 713 N N . ASP A 1 87 ? 7.716 -0.997 3.063 1.00 85.94 87 ASP A N 1
ATOM 714 C CA . ASP A 1 87 ? 8.540 -0.771 4.240 1.00 85.94 87 ASP A CA 1
ATOM 715 C C . ASP A 1 87 ? 8.425 0.664 4.773 1.00 85.94 87 ASP A C 1
ATOM 717 O O . ASP A 1 87 ? 8.449 1.644 4.018 1.00 85.94 87 ASP A O 1
ATOM 721 N N . ILE A 1 88 ? 8.320 0.785 6.097 1.00 88.75 88 ILE A N 1
ATOM 722 C CA . ILE A 1 88 ? 8.195 2.065 6.796 1.00 88.75 88 ILE A CA 1
ATOM 723 C C . ILE A 1 88 ? 9.420 2.245 7.697 1.00 88.75 88 ILE A C 1
ATOM 725 O O . ILE A 1 88 ? 9.619 1.463 8.627 1.00 88.75 88 ILE A O 1
ATOM 729 N N . PRO A 1 89 ? 10.240 3.287 7.478 1.00 87.12 89 PRO A N 1
ATOM 730 C CA . PRO A 1 89 ? 11.392 3.554 8.330 1.00 87.12 89 PRO A CA 1
ATOM 731 C C . PRO A 1 89 ? 10.991 3.714 9.802 1.00 87.12 89 PRO A C 1
ATOM 733 O O . PRO A 1 89 ? 10.027 4.408 10.117 1.00 87.12 89 PRO A O 1
ATOM 736 N N . GLY A 1 90 ? 11.740 3.082 10.708 1.00 84.44 90 GLY A N 1
ATOM 737 C CA . GLY A 1 90 ? 11.501 3.167 12.156 1.00 84.44 90 GLY A CA 1
ATOM 738 C C . GLY A 1 90 ? 10.410 2.233 12.692 1.00 84.44 90 GLY A C 1
ATOM 739 O O . GLY A 1 90 ? 10.139 2.239 13.891 1.00 84.44 90 GLY A O 1
ATOM 740 N N . CYS A 1 91 ? 9.794 1.431 11.828 1.00 85.50 91 CYS A N 1
ATOM 741 C CA . CYS A 1 91 ? 8.887 0.357 12.205 1.00 85.50 91 CYS A CA 1
ATOM 742 C C . CYS A 1 91 ? 9.635 -0.762 12.949 1.00 85.50 91 CYS A C 1
ATOM 744 O O . CYS A 1 91 ? 10.615 -1.316 12.443 1.00 85.50 91 CYS A O 1
ATOM 746 N N . THR A 1 92 ? 9.174 -1.079 14.158 1.00 84.00 92 THR A N 1
ATOM 747 C CA . THR A 1 92 ? 9.753 -2.118 15.024 1.00 84.00 92 THR A CA 1
ATOM 748 C C . THR A 1 92 ? 8.961 -3.419 14.978 1.00 84.00 92 THR A C 1
ATOM 750 O O . THR A 1 92 ? 9.554 -4.493 15.038 1.00 84.00 92 THR A O 1
ATOM 753 N N . GLU A 1 93 ? 7.636 -3.331 14.860 1.00 89.31 93 GLU A N 1
ATOM 754 C CA . GLU A 1 93 ? 6.738 -4.480 14.853 1.00 89.31 93 GLU A CA 1
ATOM 755 C C . GLU A 1 93 ? 6.350 -4.869 13.422 1.00 89.31 93 GLU A C 1
ATOM 757 O O . GLU A 1 93 ? 5.976 -4.025 12.603 1.00 89.31 93 GLU A O 1
ATOM 762 N N . ARG A 1 94 ? 6.447 -6.167 13.125 1.00 90.00 94 ARG A N 1
ATOM 763 C CA . ARG A 1 94 ? 6.080 -6.744 11.832 1.00 90.00 94 ARG A CA 1
ATOM 764 C C . ARG A 1 94 ? 5.132 -7.912 12.021 1.00 90.00 94 ARG A C 1
ATOM 766 O O . ARG A 1 94 ? 5.166 -8.584 13.053 1.00 90.00 94 ARG A O 1
ATOM 773 N N . ASP A 1 95 ? 4.292 -8.134 11.026 1.00 88.50 95 ASP A N 1
ATOM 774 C CA . ASP A 1 95 ? 3.362 -9.253 11.014 1.00 88.50 95 ASP A CA 1
ATOM 775 C C . ASP A 1 95 ? 4.009 -10.557 10.514 1.00 88.50 95 ASP A C 1
ATOM 777 O O . ASP A 1 95 ? 5.210 -10.628 10.243 1.00 88.50 95 ASP A O 1
ATOM 781 N N . GLU A 1 96 ? 3.197 -11.607 10.386 1.00 87.06 96 GLU A N 1
ATOM 782 C CA . GLU A 1 96 ? 3.621 -12.922 9.888 1.00 87.06 96 GLU A CA 1
ATOM 783 C C . GLU A 1 96 ? 4.164 -12.899 8.449 1.00 87.06 96 GLU A C 1
ATOM 785 O O . GLU A 1 96 ? 4.937 -13.778 8.066 1.00 87.06 96 GLU A O 1
ATOM 790 N N . PHE A 1 97 ? 3.809 -11.875 7.671 1.00 84.25 97 PHE A N 1
ATOM 791 C CA . PHE A 1 97 ? 4.272 -11.664 6.302 1.00 84.25 97 PHE A CA 1
ATOM 792 C C . PHE A 1 97 ? 5.519 -10.766 6.234 1.00 84.25 97 PHE A C 1
ATOM 794 O O . PHE A 1 97 ? 6.048 -10.534 5.147 1.00 84.25 97 PHE A O 1
ATOM 801 N N . GLY A 1 98 ? 6.016 -10.270 7.374 1.00 85.38 98 GLY A N 1
ATOM 802 C CA . GLY A 1 98 ? 7.146 -9.342 7.447 1.00 85.38 98 GLY A CA 1
ATOM 803 C C . GLY A 1 98 ? 6.786 -7.891 7.106 1.00 85.38 98 GLY A C 1
ATOM 804 O O . GLY A 1 98 ? 7.678 -7.042 6.994 1.00 85.38 98 GLY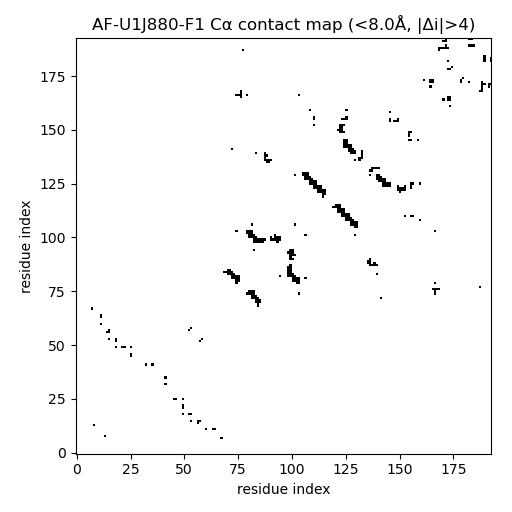 A O 1
ATOM 805 N N . ASN A 1 99 ? 5.497 -7.587 6.967 1.00 90.06 99 ASN A N 1
ATOM 806 C CA . ASN A 1 99 ? 4.987 -6.252 6.699 1.00 90.06 99 ASN A CA 1
ATOM 807 C C . ASN A 1 99 ? 4.981 -5.419 7.976 1.00 90.06 99 ASN A C 1
ATOM 809 O O . ASN A 1 99 ? 4.748 -5.927 9.073 1.00 90.06 99 ASN A O 1
ATOM 813 N N . CYS A 1 100 ? 5.209 -4.118 7.829 1.00 91.94 100 CYS A N 1
ATOM 814 C CA . CYS A 1 100 ? 5.154 -3.202 8.957 1.00 91.94 100 CYS A CA 1
ATOM 815 C C . CYS A 1 100 ? 3.731 -3.048 9.465 1.00 91.94 100 CYS A C 1
ATOM 817 O O . CYS A 1 100 ? 2.829 -2.758 8.679 1.00 91.94 100 CYS A O 1
ATOM 819 N N . CYS A 1 101 ? 3.539 -3.213 10.773 1.00 93.12 101 CYS A N 1
ATOM 820 C CA . CYS A 1 101 ? 2.223 -3.121 11.384 1.00 93.12 101 CYS A CA 1
ATOM 821 C C . CYS A 1 101 ? 2.209 -2.154 12.564 1.00 93.12 101 CYS A C 1
ATOM 823 O O . CYS A 1 101 ? 3.141 -2.117 13.364 1.00 93.12 101 CYS A O 1
ATOM 825 N N . PHE A 1 102 ? 1.112 -1.413 12.687 1.00 93.94 102 PHE A N 1
ATOM 826 C CA . PHE A 1 102 ? 0.872 -0.483 13.786 1.00 93.94 102 PHE A CA 1
ATOM 827 C C . PHE A 1 102 ? -0.467 -0.785 14.460 1.00 93.94 102 PHE A C 1
ATOM 829 O O . PHE A 1 102 ? -1.400 -1.237 13.786 1.00 93.94 102 PHE A O 1
ATOM 836 N N . PRO A 1 103 ? -0.612 -0.541 15.769 1.00 94.38 103 PRO A N 1
ATOM 837 C CA . PRO A 1 103 ? -1.904 -0.599 16.438 1.00 94.38 103 PRO A CA 1
ATOM 838 C C . PRO A 1 103 ? -2.924 0.341 15.785 1.00 94.38 103 PRO A C 1
ATOM 840 O O . PRO A 1 103 ? -2.640 1.507 15.537 1.00 94.38 103 PRO A O 1
ATOM 843 N N . TRP A 1 104 ? -4.158 -0.131 15.577 1.00 93.69 104 TRP A N 1
ATOM 844 C CA . TRP A 1 104 ? -5.236 0.682 14.988 1.00 93.69 104 TRP A CA 1
ATOM 845 C C . TRP A 1 104 ? -5.490 2.002 15.733 1.00 93.69 104 TRP A C 1
ATOM 847 O O . TRP A 1 104 ? -5.876 2.993 15.130 1.00 93.69 104 TRP A O 1
ATOM 857 N N . ARG A 1 105 ? -5.265 2.028 17.051 1.00 93.31 105 ARG A N 1
ATOM 858 C CA . ARG A 1 105 ? -5.502 3.216 17.888 1.00 93.31 105 ARG A CA 1
ATOM 859 C C . ARG A 1 105 ? -4.571 4.385 17.579 1.00 93.31 105 ARG A C 1
ATOM 861 O O . ARG A 1 105 ? -4.922 5.502 17.922 1.00 93.31 105 ARG A O 1
ATOM 868 N N . GLU A 1 106 ? -3.424 4.106 16.974 1.00 93.56 106 GLU A N 1
ATOM 869 C CA . GLU A 1 106 ? -2.404 5.096 16.611 1.00 93.56 106 GLU A CA 1
ATOM 870 C C . GLU A 1 106 ? -2.632 5.634 15.191 1.00 93.56 106 GLU A C 1
ATOM 872 O O . GLU A 1 106 ? -1.830 6.403 14.667 1.00 93.56 106 GLU A O 1
ATOM 877 N N . ILE A 1 107 ? -3.710 5.201 14.532 1.00 94.12 107 ILE A N 1
ATOM 878 C CA . ILE A 1 107 ? -4.052 5.594 13.174 1.00 94.12 107 ILE A CA 1
ATOM 879 C C . ILE A 1 107 ? -5.116 6.687 13.211 1.00 94.12 107 ILE A C 1
ATOM 881 O O . ILE A 1 107 ? -6.197 6.524 13.777 1.00 94.12 107 ILE A O 1
ATOM 885 N N . GLU A 1 108 ? -4.811 7.791 12.547 1.00 93.75 108 GLU A N 1
ATOM 886 C CA . GLU A 1 108 ? -5.674 8.953 12.407 1.00 93.75 108 GLU A CA 1
ATOM 887 C C . GLU A 1 108 ? -6.173 9.082 10.969 1.00 93.75 108 GLU A C 1
ATOM 889 O O . GLU A 1 108 ? -5.536 8.621 10.018 1.00 93.75 108 GLU A O 1
ATOM 894 N N . CYS A 1 109 ? -7.312 9.753 10.811 1.00 92.62 109 CYS A N 1
ATOM 895 C CA . CYS A 1 109 ? -7.870 10.088 9.512 1.00 92.62 109 CYS A CA 1
ATOM 896 C C . CYS A 1 109 ? -8.119 11.588 9.410 1.00 92.62 109 CYS A C 1
ATOM 898 O O . CYS A 1 109 ? -8.868 12.164 10.198 1.00 92.62 109 CYS A O 1
ATOM 900 N N . ASN A 1 110 ? -7.550 12.196 8.377 1.00 91.19 110 ASN A N 1
ATOM 901 C CA . ASN A 1 110 ? -7.739 13.592 8.030 1.00 91.19 110 ASN A CA 1
ATOM 902 C C . ASN A 1 110 ? -8.486 13.685 6.702 1.00 91.19 110 ASN A C 1
ATOM 904 O O . ASN A 1 110 ? -8.040 13.150 5.693 1.00 91.19 110 ASN A O 1
ATOM 908 N N . VAL A 1 111 ? -9.624 14.374 6.667 1.00 91.38 111 VAL A N 1
ATOM 909 C CA . VAL A 1 111 ? -10.339 14.611 5.407 1.00 91.38 111 VAL A CA 1
ATOM 910 C C . VAL A 1 111 ? -9.790 15.879 4.772 1.00 91.38 111 VAL A C 1
ATOM 912 O O . VAL A 1 111 ? -9.882 16.958 5.356 1.00 91.38 111 VAL A O 1
ATOM 915 N N . ALA A 1 112 ? -9.246 15.765 3.563 1.00 89.50 112 ALA A N 1
ATOM 916 C CA . ALA A 1 112 ? -8.758 16.917 2.819 1.00 89.50 112 ALA A CA 1
ATOM 917 C C . ALA A 1 112 ? -9.428 17.026 1.452 1.00 89.50 112 ALA A C 1
ATOM 919 O O . ALA A 1 112 ? -9.859 16.048 0.838 1.00 89.50 112 ALA A O 1
ATOM 920 N N . LYS A 1 113 ? -9.523 18.267 0.984 1.00 88.19 113 LYS A N 1
ATOM 921 C CA . LYS A 1 113 ? -10.076 18.601 -0.321 1.00 88.19 113 LYS A CA 1
ATOM 922 C C . LYS A 1 113 ? -9.026 18.353 -1.400 1.00 88.19 113 LYS A C 1
ATOM 924 O O . LYS A 1 113 ? -7.939 18.924 -1.350 1.00 88.19 113 LYS A O 1
ATOM 929 N N . ILE A 1 114 ? -9.374 17.548 -2.393 1.00 85.00 114 ILE A N 1
ATOM 930 C CA . ILE A 1 114 ? -8.543 17.220 -3.544 1.00 85.00 114 ILE A CA 1
ATOM 931 C C . ILE A 1 114 ? -9.150 17.851 -4.796 1.00 85.00 114 ILE A C 1
ATOM 933 O O . ILE A 1 114 ? -10.317 17.651 -5.134 1.00 85.00 114 ILE A O 1
ATOM 937 N N . THR A 1 115 ? -8.335 18.606 -5.524 1.00 79.62 115 THR A N 1
ATOM 938 C CA . THR A 1 115 ? -8.656 19.046 -6.884 1.00 79.62 115 THR A CA 1
ATOM 939 C C . THR A 1 115 ? -8.291 17.946 -7.868 1.00 79.62 115 THR A C 1
ATOM 941 O O . THR A 1 115 ? -7.122 17.581 -7.991 1.00 79.62 115 THR A O 1
ATOM 944 N N . THR A 1 116 ? -9.286 17.419 -8.578 1.00 67.81 116 THR A N 1
ATOM 945 C CA . THR A 1 116 ? -9.048 16.434 -9.636 1.00 67.81 116 THR A CA 1
ATOM 946 C C . THR A 1 116 ? -8.440 17.129 -10.854 1.00 67.81 116 THR A C 1
ATOM 948 O O . THR A 1 116 ? -8.807 18.255 -11.195 1.00 67.81 116 THR A O 1
ATOM 951 N N . SER A 1 117 ? -7.503 16.456 -11.530 1.00 66.25 117 SER A N 1
ATOM 952 C CA . SER A 1 117 ? -6.808 16.977 -12.720 1.00 66.25 117 SER A CA 1
ATOM 953 C C . SER A 1 117 ? -7.739 17.250 -13.905 1.00 66.25 117 SER A C 1
ATOM 955 O O . SER A 1 117 ? -7.386 18.004 -14.809 1.00 66.25 117 SER A O 1
ATOM 957 N N . GLN A 1 118 ? -8.940 16.670 -13.902 1.00 57.78 118 GLN A N 1
ATOM 958 C CA . GLN A 1 118 ? -9.956 16.904 -14.917 1.00 57.78 118 GLN A CA 1
ATOM 959 C C . GLN A 1 118 ? -10.907 18.025 -14.474 1.00 57.78 118 GLN A C 1
ATOM 961 O O . GLN A 1 118 ? -11.693 17.869 -13.543 1.00 57.78 118 GLN A O 1
ATOM 966 N N . HIS A 1 119 ? -10.836 19.160 -15.174 1.00 58.12 119 HIS A N 1
ATOM 967 C CA . HIS A 1 119 ? -11.829 20.245 -15.153 1.00 58.12 119 HIS A CA 1
ATOM 968 C C . HIS A 1 119 ? -12.047 20.988 -13.821 1.00 58.12 119 HIS A C 1
ATOM 970 O O . HIS A 1 119 ? -13.060 21.663 -13.658 1.00 58.12 119 HIS A O 1
ATOM 976 N N . GLY A 1 120 ? -11.109 20.920 -12.870 1.00 66.38 120 GLY A N 1
ATOM 977 C CA . GLY A 1 120 ? -11.222 21.672 -11.611 1.00 66.38 120 GLY A CA 1
ATOM 978 C C . GLY A 1 120 ? -12.325 21.159 -10.681 1.00 66.38 120 GLY A C 1
ATOM 979 O O . GLY A 1 120 ? -12.694 21.852 -9.732 1.00 66.38 120 GLY A O 1
ATOM 980 N N . ALA A 1 121 ? -12.833 19.947 -10.934 1.00 72.44 121 ALA A N 1
ATOM 981 C CA . ALA A 1 121 ? -13.770 19.282 -10.046 1.00 72.44 121 ALA A CA 1
ATOM 982 C C . ALA A 1 121 ? -13.124 19.082 -8.669 1.00 72.44 121 ALA A C 1
ATOM 984 O O . ALA A 1 121 ? -11.989 18.604 -8.543 1.00 72.44 121 ALA A O 1
ATOM 985 N N . GLN A 1 122 ? -13.856 19.485 -7.637 1.00 79.81 122 GLN A N 1
ATOM 986 C CA . GLN A 1 122 ? -13.427 19.389 -6.251 1.00 79.81 122 GLN A CA 1
ATOM 987 C C . GLN A 1 122 ? -14.047 18.137 -5.639 1.00 79.81 122 GLN A C 1
ATOM 989 O O . GLN A 1 122 ? -15.257 17.942 -5.719 1.00 79.81 122 GLN A O 1
ATOM 994 N N . ALA A 1 123 ? -13.206 17.303 -5.045 1.00 86.44 123 ALA A N 1
ATOM 995 C CA . ALA A 1 123 ? -13.611 16.159 -4.249 1.00 86.44 123 ALA A CA 1
ATOM 996 C C . ALA A 1 123 ? -12.952 16.251 -2.871 1.00 86.44 123 ALA A C 1
ATOM 998 O O . ALA A 1 123 ? -12.046 17.052 -2.644 1.00 86.44 123 ALA A O 1
ATOM 999 N N . TYR A 1 124 ? -13.403 15.424 -1.951 1.00 89.00 124 TYR A N 1
ATOM 1000 C CA . TYR A 1 124 ? -12.809 15.191 -0.652 1.00 89.00 124 TYR A CA 1
ATOM 1001 C C . TYR A 1 124 ? -12.302 13.754 -0.626 1.00 89.00 124 TYR A C 1
ATOM 1003 O O . TYR A 1 124 ? -12.878 12.874 -1.266 1.00 89.00 124 TYR A O 1
ATOM 1011 N N . ALA A 1 125 ? -11.211 13.520 0.092 1.00 90.56 125 ALA A N 1
ATOM 1012 C CA . ALA A 1 125 ? -10.759 12.169 0.377 1.00 90.56 125 ALA A CA 1
ATOM 1013 C C . ALA A 1 125 ? -10.250 12.067 1.819 1.00 90.56 125 ALA A C 1
ATOM 1015 O O . ALA A 1 125 ? -9.636 13.020 2.316 1.00 90.56 125 ALA A O 1
ATOM 1016 N N . PRO A 1 126 ? -10.474 10.924 2.487 1.00 92.31 126 PRO A N 1
ATOM 1017 C CA . PRO A 1 126 ? -9.826 10.613 3.745 1.00 92.31 126 PRO A CA 1
ATOM 1018 C C . PRO A 1 126 ? -8.359 10.231 3.505 1.00 92.31 126 PRO A C 1
ATOM 1020 O O . PRO A 1 126 ? -8.045 9.366 2.682 1.00 92.31 126 PRO A O 1
ATOM 1023 N N . PHE A 1 127 ? -7.470 10.871 4.254 1.00 92.00 127 PHE A N 1
ATOM 1024 C CA . PHE A 1 127 ? -6.056 10.548 4.374 1.00 92.00 127 PHE A CA 1
ATOM 1025 C C . PHE A 1 127 ? -5.847 9.845 5.703 1.00 92.00 127 PHE A C 1
ATOM 1027 O O . PHE A 1 127 ? -6.046 10.441 6.760 1.00 92.00 127 PHE A O 1
ATOM 1034 N N . ILE A 1 128 ? -5.467 8.578 5.637 1.00 92.69 128 ILE A N 1
ATOM 1035 C CA . ILE A 1 128 ? -5.126 7.780 6.803 1.00 92.69 128 ILE A CA 1
ATOM 1036 C C . ILE A 1 128 ? -3.625 7.863 7.013 1.00 92.69 128 ILE A C 1
ATOM 1038 O O . ILE A 1 128 ? -2.854 7.674 6.076 1.00 92.69 128 ILE A O 1
ATOM 1042 N N . SER A 1 129 ? -3.210 8.113 8.244 1.00 93.38 129 SER A N 1
ATOM 1043 C CA . SER A 1 129 ? -1.802 8.137 8.615 1.00 93.38 129 SER A CA 1
ATOM 1044 C C . SER A 1 129 ? -1.627 7.722 10.063 1.00 93.38 129 SER A C 1
ATOM 1046 O O . SER A 1 129 ? -2.554 7.802 10.862 1.00 93.38 129 SER A O 1
ATOM 1048 N N . HIS A 1 130 ? -0.415 7.336 10.428 1.00 94.12 130 HIS A N 1
ATOM 1049 C CA . HIS A 1 130 ? -0.057 7.206 11.834 1.00 94.12 130 HIS A CA 1
ATOM 1050 C C . HIS A 1 130 ? -0.065 8.586 12.529 1.00 94.12 130 HIS A C 1
ATOM 1052 O O . HIS A 1 130 ? 0.315 9.579 11.905 1.00 94.12 130 HIS A O 1
ATOM 1058 N N . GLU A 1 131 ? -0.422 8.664 13.813 1.00 92.19 131 GLU A N 1
ATOM 1059 C CA . GLU A 1 131 ? -0.450 9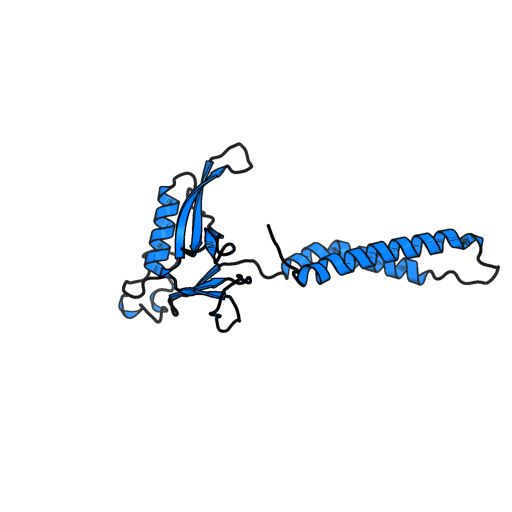.909 14.612 1.00 92.19 131 GLU A CA 1
ATOM 1060 C C . GLU A 1 131 ? 0.912 10.641 14.568 1.00 92.19 131 GLU A C 1
ATOM 1062 O O . GLU A 1 131 ? 1.024 11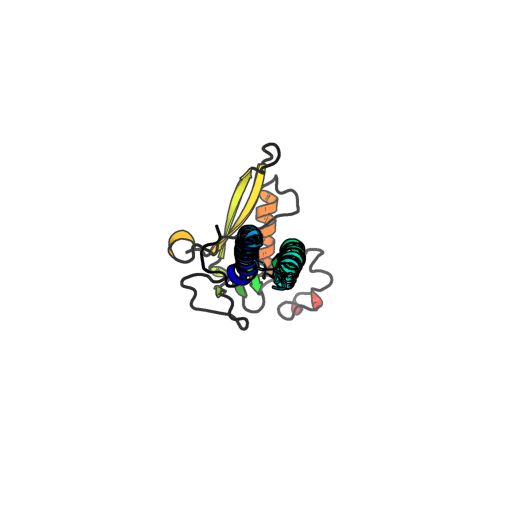.825 14.260 1.00 92.19 131 GLU A O 1
ATOM 1067 N N . HIS A 1 132 ? 2.005 9.892 14.730 1.00 89.62 132 HIS A N 1
ATOM 1068 C CA . HIS A 1 132 ? 3.389 10.358 14.602 1.00 89.62 132 HIS A CA 1
ATOM 1069 C C . HIS A 1 132 ? 3.937 10.358 13.156 1.00 89.62 132 HIS A C 1
ATOM 1071 O O . HIS A 1 132 ? 5.155 10.291 12.946 1.00 89.62 132 HIS A O 1
ATOM 1077 N N . SER A 1 133 ? 3.072 10.434 12.139 1.00 87.12 133 SER A N 1
ATOM 1078 C CA . SER A 1 133 ? 3.485 10.448 10.725 1.00 87.12 133 SER A CA 1
ATOM 1079 C C . SER A 1 133 ? 4.400 11.626 10.383 1.00 87.12 133 SER A C 1
ATOM 1081 O O . SER A 1 133 ? 5.359 11.463 9.635 1.00 87.12 133 SER A O 1
ATOM 1083 N N . PHE A 1 134 ? 4.179 12.801 10.974 1.00 82.88 134 PHE A N 1
ATOM 1084 C CA . PHE A 1 134 ? 4.953 13.999 10.637 1.00 82.88 134 PHE A CA 1
ATOM 1085 C C . PHE A 1 134 ? 6.439 13.910 11.037 1.00 82.88 134 PHE A C 1
ATOM 1087 O O . PHE A 1 134 ? 7.299 14.429 10.321 1.00 82.88 134 PHE A O 1
ATOM 1094 N N . PHE A 1 135 ? 6.754 13.240 12.152 1.00 83.38 135 PHE A N 1
ATOM 1095 C CA . PHE A 1 135 ? 8.109 13.206 12.720 1.00 83.38 135 PHE A CA 1
ATOM 1096 C C . PHE A 1 135 ? 8.819 11.860 12.557 1.00 83.38 135 PHE A C 1
ATOM 1098 O O . PHE A 1 135 ? 10.020 11.845 12.292 1.00 83.38 135 PHE A O 1
ATOM 1105 N N . GLN A 1 136 ? 8.103 10.743 12.714 1.00 86.12 136 GLN A N 1
ATOM 1106 C CA . GLN A 1 136 ? 8.708 9.410 12.786 1.00 86.12 136 GLN A CA 1
ATOM 1107 C C . GLN A 1 136 ? 8.302 8.529 11.602 1.00 86.12 136 GLN A C 1
ATOM 1109 O O . GLN A 1 136 ? 9.162 7.954 10.940 1.00 86.12 136 GLN A O 1
ATOM 1114 N N . TYR A 1 137 ? 7.008 8.477 11.281 1.00 88.06 137 TYR A N 1
ATOM 1115 C CA . TYR A 1 137 ? 6.457 7.511 10.326 1.00 88.06 137 TYR A CA 1
ATOM 1116 C C . TYR A 1 137 ? 5.932 8.169 9.044 1.00 88.06 137 TYR A C 1
ATOM 1118 O O . TYR A 1 137 ? 4.785 7.972 8.640 1.00 88.06 137 TYR A O 1
ATOM 1126 N N . LYS A 1 138 ? 6.790 8.948 8.375 1.00 84.19 138 LYS A N 1
ATOM 1127 C CA . LYS A 1 138 ? 6.430 9.815 7.234 1.00 84.19 138 LYS A CA 1
ATOM 1128 C C . LYS A 1 138 ? 5.791 9.107 6.038 1.00 84.19 138 LYS A C 1
ATOM 1130 O O . LYS A 1 138 ? 5.044 9.728 5.292 1.00 84.19 138 LYS A O 1
ATOM 1135 N N . ASN A 1 139 ? 6.066 7.819 5.857 1.00 85.56 139 ASN A N 1
ATOM 1136 C CA . ASN A 1 139 ? 5.549 7.046 4.728 1.00 85.56 139 ASN A CA 1
ATOM 1137 C C . ASN A 1 139 ? 4.220 6.331 5.031 1.00 85.56 139 ASN A C 1
ATOM 1139 O O . ASN A 1 139 ? 3.766 5.560 4.199 1.00 85.56 139 ASN A O 1
ATOM 1143 N N . THR A 1 140 ? 3.597 6.563 6.191 1.00 88.50 140 THR A N 1
ATOM 1144 C CA . THR A 1 140 ? 2.309 5.931 6.550 1.00 88.50 140 THR A CA 1
ATOM 1145 C C . THR A 1 140 ? 1.091 6.580 5.897 1.00 88.50 140 THR A C 1
ATOM 1147 O O . THR A 1 140 ? 0.008 6.010 5.952 1.00 88.50 140 THR A O 1
ATOM 1150 N N . GLU A 1 141 ? 1.240 7.763 5.300 1.00 89.56 141 GLU A N 1
ATOM 1151 C CA . GLU A 1 141 ? 0.121 8.504 4.722 1.00 89.56 141 GLU A CA 1
ATOM 1152 C C . GLU A 1 141 ? -0.433 7.806 3.469 1.00 89.56 141 GLU A C 1
ATOM 1154 O O . GLU A 1 141 ? 0.269 7.620 2.472 1.00 89.56 141 GLU A O 1
ATOM 1159 N N . MET A 1 142 ? -1.713 7.446 3.519 1.00 88.56 142 MET A N 1
ATOM 1160 C CA . MET A 1 142 ? -2.439 6.748 2.464 1.00 88.56 142 MET A CA 1
ATOM 1161 C C . MET A 1 142 ? -3.771 7.444 2.198 1.00 88.56 142 MET A C 1
ATOM 1163 O O . MET A 1 142 ? -4.510 7.784 3.118 1.00 88.56 142 MET A O 1
ATOM 1167 N N . THR A 1 143 ? -4.114 7.619 0.927 1.00 88.25 143 THR A N 1
ATOM 1168 C CA . THR A 1 143 ? -5.412 8.174 0.528 1.00 88.25 143 THR A CA 1
ATOM 1169 C C . THR A 1 143 ? -6.391 7.045 0.252 1.00 88.25 143 THR A C 1
ATOM 1171 O O . THR A 1 143 ? -6.089 6.136 -0.524 1.00 88.25 143 THR A O 1
ATOM 1174 N N . ILE A 1 144 ? -7.588 7.127 0.826 1.00 85.69 144 ILE A N 1
ATOM 1175 C CA . ILE A 1 144 ? -8.685 6.241 0.451 1.00 85.69 144 ILE A CA 1
ATOM 1176 C C . ILE A 1 144 ? -9.501 6.891 -0.659 1.00 85.69 144 ILE A C 1
ATOM 1178 O O . ILE A 1 144 ? -9.864 8.064 -0.587 1.00 85.69 144 ILE A O 1
ATOM 1182 N N . VAL A 1 145 ? -9.844 6.108 -1.676 1.00 81.81 145 VAL A N 1
ATOM 1183 C CA . VAL A 1 145 ? -10.789 6.536 -2.706 1.00 81.81 145 VAL A CA 1
ATOM 1184 C C . VAL A 1 145 ? -12.199 6.161 -2.263 1.00 81.81 145 VAL A C 1
ATOM 1186 O O . VAL A 1 145 ? -12.546 4.982 -2.217 1.00 81.81 145 VAL A O 1
ATOM 1189 N N . VAL A 1 146 ? -13.012 7.167 -1.947 1.00 81.12 146 VAL A N 1
ATOM 1190 C CA . VAL A 1 146 ? -14.435 6.981 -1.637 1.00 81.12 146 VAL A CA 1
ATOM 1191 C C . VAL A 1 146 ? -15.207 6.938 -2.954 1.00 81.12 146 VAL A C 1
ATOM 1193 O O . VAL A 1 146 ? -15.183 7.889 -3.734 1.00 81.12 146 VAL A O 1
ATOM 1196 N N . THR A 1 147 ? -15.858 5.809 -3.233 1.00 74.25 147 THR A N 1
ATOM 1197 C CA . THR A 1 147 ? -16.606 5.596 -4.484 1.00 74.25 147 THR A CA 1
ATOM 1198 C C . THR A 1 147 ? -17.949 6.321 -4.503 1.00 74.25 147 THR A C 1
ATOM 1200 O O . THR A 1 147 ? -18.470 6.622 -5.574 1.00 74.25 147 THR A O 1
ATOM 1203 N N . GLU A 1 148 ? -18.511 6.608 -3.330 1.00 75.06 148 GLU A N 1
ATOM 1204 C CA . GLU A 1 148 ? -19.816 7.245 -3.173 1.00 75.06 148 GLU A CA 1
ATOM 1205 C C . GLU A 1 148 ? -19.659 8.750 -2.964 1.00 75.06 148 GLU A C 1
ATOM 1207 O O . GLU A 1 148 ? -19.078 9.187 -1.979 1.00 75.06 148 GLU A O 1
ATOM 1212 N N . ASN A 1 149 ? -20.170 9.537 -3.915 1.00 79.94 149 ASN A N 1
ATOM 1213 C CA . ASN A 1 149 ? -20.331 10.991 -3.830 1.00 79.94 149 ASN A CA 1
ATOM 1214 C C . ASN A 1 149 ? -19.213 11.749 -3.078 1.00 79.94 149 ASN A C 1
ATOM 1216 O O . ASN A 1 149 ? -19.470 12.558 -2.187 1.00 79.94 149 ASN A O 1
ATOM 1220 N N . ALA A 1 150 ? -17.959 11.539 -3.485 1.00 78.94 150 ALA A N 1
ATOM 1221 C CA . ALA A 1 150 ? -16.789 12.180 -2.880 1.00 78.94 150 ALA A CA 1
ATOM 1222 C C . ALA A 1 150 ? -16.771 13.721 -3.004 1.00 78.94 150 ALA A C 1
ATOM 1224 O O . ALA A 1 150 ? -15.836 14.363 -2.541 1.00 78.94 150 ALA A O 1
ATOM 1225 N N . GLN A 1 151 ? -17.769 14.345 -3.637 1.00 83.56 151 GLN A N 1
ATOM 1226 C CA . GLN A 1 151 ? -17.917 15.802 -3.668 1.00 83.56 151 GLN A CA 1
ATOM 1227 C C . GLN A 1 151 ? -18.401 16.371 -2.328 1.00 83.56 151 GLN A C 1
ATOM 1229 O O . GLN A 1 151 ? -18.134 17.537 -2.041 1.00 83.56 151 GLN A O 1
ATOM 1234 N N . ASP A 1 152 ? -19.076 15.561 -1.509 1.00 87.06 152 ASP A N 1
ATOM 1235 C CA . ASP A 1 152 ? -19.550 15.951 -0.184 1.00 87.06 152 ASP A CA 1
ATOM 1236 C C . ASP A 1 152 ? -18.651 15.321 0.904 1.00 87.06 152 ASP A C 1
ATOM 1238 O O . ASP A 1 152 ? -18.503 14.094 0.957 1.00 87.06 152 ASP A O 1
ATOM 1242 N N . PRO A 1 153 ? -18.027 16.134 1.782 1.00 88.50 153 PRO A N 1
ATOM 1243 C CA . PRO A 1 153 ? -17.129 15.636 2.823 1.00 88.50 153 PRO A CA 1
ATOM 1244 C C . PRO A 1 153 ? -17.814 14.694 3.821 1.00 88.50 153 PRO A C 1
ATOM 1246 O O . PRO A 1 153 ? -17.124 13.892 4.453 1.00 88.50 153 PRO A O 1
ATOM 1249 N N . ILE A 1 154 ? -19.145 14.751 3.958 1.00 90.50 154 ILE A N 1
ATOM 1250 C CA . ILE A 1 154 ? -19.899 13.879 4.867 1.00 90.50 154 ILE A 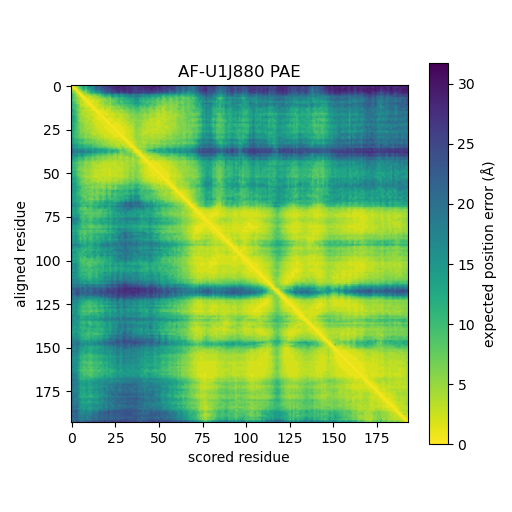CA 1
ATOM 1251 C C . ILE A 1 154 ? -19.687 12.407 4.505 1.00 90.50 154 ILE A C 1
ATOM 1253 O O . ILE A 1 154 ? -19.470 11.596 5.400 1.00 90.50 154 ILE A O 1
ATOM 1257 N N . TYR A 1 155 ? -19.649 12.050 3.218 1.00 89.44 155 TYR A N 1
ATOM 1258 C CA . TYR A 1 155 ? -19.438 10.657 2.802 1.00 89.44 155 TYR A CA 1
ATOM 1259 C C . TYR A 1 155 ? -18.036 10.143 3.158 1.00 89.44 155 TYR A C 1
ATOM 1261 O O . TYR A 1 155 ? -17.877 8.974 3.500 1.00 89.44 155 TYR A O 1
ATOM 1269 N N . CYS A 1 156 ? -17.023 11.016 3.168 1.00 90.50 156 CYS A N 1
ATOM 1270 C CA . CYS A 1 156 ? -15.683 10.651 3.640 1.00 90.50 156 CYS A CA 1
ATOM 1271 C C . CYS A 1 156 ? -15.666 10.375 5.149 1.00 90.50 156 CYS A C 1
ATOM 1273 O O . CYS A 1 156 ? -14.998 9.445 5.598 1.00 90.50 156 CYS A O 1
ATOM 1275 N N . LEU A 1 157 ? -16.409 11.169 5.928 1.00 91.12 157 LEU A N 1
ATOM 1276 C CA . LEU A 1 157 ? -16.536 10.982 7.374 1.00 91.12 157 LEU A CA 1
ATOM 1277 C C . LEU A 1 157 ? -17.340 9.724 7.715 1.00 91.12 157 LEU A C 1
ATOM 1279 O O . LEU A 1 157 ? -16.915 8.959 8.573 1.00 91.12 157 LEU A O 1
ATOM 1283 N N . LEU A 1 158 ? -18.446 9.469 7.011 1.00 91.31 158 LEU A N 1
ATOM 1284 C CA . LEU A 1 158 ? -19.245 8.251 7.180 1.00 91.31 158 LEU A CA 1
ATOM 1285 C C . LEU A 1 158 ? -18.428 6.996 6.866 1.00 91.31 158 LEU A C 1
ATOM 1287 O O . LEU A 1 158 ? -18.477 6.032 7.626 1.00 91.31 158 LEU A O 1
ATOM 1291 N N . PHE A 1 159 ? -17.623 7.030 5.800 1.00 91.06 159 PHE A N 1
ATOM 1292 C CA . PHE A 1 159 ? -16.709 5.936 5.477 1.00 91.06 159 PHE A CA 1
ATOM 1293 C C . PHE A 1 159 ? -15.690 5.693 6.600 1.00 91.06 159 PHE A C 1
ATOM 1295 O O . PHE A 1 159 ? -15.429 4.552 6.980 1.00 91.06 159 PHE A O 1
ATOM 1302 N N . TRP A 1 160 ? -15.124 6.763 7.168 1.00 92.06 160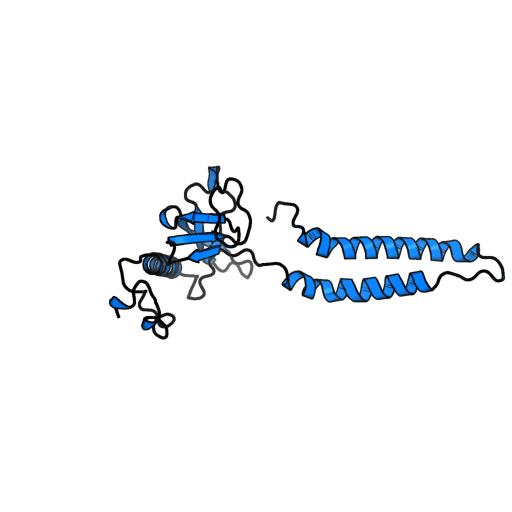 TRP A N 1
ATOM 1303 C CA . TRP A 1 160 ? -14.218 6.642 8.308 1.00 92.06 160 TRP A CA 1
ATOM 1304 C C . TRP A 1 160 ? -14.917 6.075 9.551 1.00 92.06 160 TRP A C 1
ATOM 1306 O O . TRP A 1 160 ? -14.380 5.177 10.196 1.00 92.06 160 TRP A O 1
ATOM 1316 N N . GLU A 1 161 ? -16.127 6.538 9.872 1.00 92.38 161 GLU A N 1
ATOM 1317 C CA . GLU A 1 161 ? -16.918 5.994 10.980 1.00 92.38 161 GLU A CA 1
ATOM 1318 C C . GLU A 1 161 ? -17.250 4.509 10.788 1.00 92.38 161 GLU A C 1
ATOM 1320 O O . GLU A 1 161 ? -17.203 3.743 11.755 1.00 92.38 161 GLU A O 1
ATOM 1325 N N . GLU A 1 162 ? -17.557 4.084 9.559 1.00 92.00 162 GLU A N 1
ATOM 1326 C CA . GLU A 1 162 ? -17.748 2.673 9.220 1.00 92.00 162 GLU A CA 1
ATOM 1327 C C . GLU A 1 162 ? -16.477 1.867 9.510 1.00 92.00 162 GLU A C 1
ATOM 1329 O O . GLU A 1 162 ? -16.553 0.835 10.173 1.00 92.00 162 GLU A O 1
ATOM 1334 N N . LEU A 1 163 ? -15.308 2.365 9.096 1.00 92.38 163 LEU A N 1
ATOM 1335 C CA . LEU A 1 163 ? -14.004 1.755 9.375 1.00 92.38 163 LEU A CA 1
ATOM 1336 C C . LEU A 1 163 ? -13.716 1.655 10.879 1.00 92.38 163 LEU A C 1
ATOM 1338 O O . LEU A 1 163 ? -13.283 0.610 11.364 1.00 92.38 163 LEU A O 1
ATOM 1342 N N . VAL A 1 164 ? -14.004 2.715 11.639 1.00 93.31 164 VAL A N 1
ATOM 1343 C CA . VAL A 1 164 ? -13.863 2.728 13.104 1.00 93.31 164 VAL A CA 1
ATOM 1344 C C . VAL A 1 164 ? -14.755 1.675 13.752 1.00 93.31 164 VAL A C 1
ATOM 1346 O O . VAL A 1 164 ? -14.296 0.960 14.641 1.00 93.31 164 VAL A O 1
ATOM 1349 N N . ARG A 1 165 ? -16.008 1.543 13.301 1.00 91.56 165 ARG A N 1
ATOM 1350 C CA . ARG A 1 165 ? -16.932 0.507 13.789 1.00 91.56 165 ARG A CA 1
ATOM 1351 C C . ARG A 1 165 ? -16.492 -0.890 13.369 1.00 91.56 165 ARG A C 1
ATOM 1353 O O . ARG A 1 165 ? -16.555 -1.802 14.181 1.00 91.56 165 ARG A O 1
ATOM 1360 N N . PHE A 1 166 ? -16.003 -1.049 12.141 1.00 91.50 166 PHE A N 1
ATOM 1361 C CA . PHE A 1 166 ? -15.449 -2.307 11.654 1.00 91.50 166 PHE A CA 1
ATOM 1362 C C . PHE A 1 166 ? -14.286 -2.768 12.536 1.00 91.50 166 PHE A C 1
ATOM 1364 O O . PHE A 1 166 ? -14.251 -3.923 12.934 1.00 91.50 166 PHE A O 1
ATOM 1371 N N . MET A 1 167 ? -13.378 -1.873 12.923 1.00 93.00 167 MET A N 1
ATOM 1372 C CA . MET A 1 167 ? -12.236 -2.211 13.782 1.00 93.00 167 MET A CA 1
ATOM 1373 C C . MET A 1 167 ? -12.585 -2.363 15.277 1.00 93.00 167 MET A C 1
ATOM 1375 O O . MET A 1 167 ? -11.751 -2.835 16.059 1.00 93.00 167 MET A O 1
ATOM 1379 N N . ASP A 1 168 ? -13.790 -1.971 15.707 1.00 91.06 168 ASP A N 1
ATOM 1380 C CA . ASP A 1 168 ? -14.244 -2.097 17.095 1.00 91.06 168 ASP A CA 1
ATOM 1381 C C . ASP A 1 168 ? -14.913 -3.454 17.357 1.00 91.06 168 ASP A C 1
ATOM 1383 O O . ASP A 1 168 ? -16.100 -3.659 17.124 1.00 91.06 168 ASP A O 1
ATOM 1387 N N . ASN A 1 169 ? -14.152 -4.378 17.940 1.00 89.00 169 ASN A N 1
ATOM 1388 C CA . ASN A 1 169 ? -14.626 -5.726 18.274 1.00 89.00 169 ASN A CA 1
ATOM 1389 C C . ASN A 1 169 ? -15.647 -5.769 19.430 1.00 89.00 169 ASN A C 1
ATOM 1391 O O . ASN A 1 169 ? -16.142 -6.840 19.765 1.00 89.00 169 ASN A O 1
ATOM 1395 N N . LYS A 1 170 ? -15.940 -4.638 20.088 1.00 88.38 170 LYS A N 1
ATOM 1396 C CA . LYS A 1 170 ? -16.944 -4.571 21.167 1.00 88.38 170 LYS A CA 1
ATOM 1397 C C . LYS A 1 170 ? -18.375 -4.408 20.656 1.00 88.38 170 LYS A C 1
ATOM 1399 O O . LYS A 1 170 ? -19.303 -4.394 21.460 1.00 88.38 170 LYS A O 1
ATOM 1404 N N . LYS A 1 171 ? -18.543 -4.180 19.357 1.00 85.88 171 LYS A N 1
ATOM 1405 C CA . LYS A 1 171 ? -19.825 -3.917 18.708 1.00 85.88 171 LYS A CA 1
ATOM 1406 C C . LYS A 1 171 ? -19.992 -4.875 17.528 1.00 85.88 171 LYS A C 1
ATOM 1408 O O . LYS A 1 171 ? -18.979 -5.333 16.998 1.00 85.88 171 LYS A O 1
ATOM 1413 N N . PRO A 1 172 ? -21.235 -5.163 17.104 1.00 87.38 172 PRO A N 1
ATOM 1414 C CA . PRO A 1 172 ? -21.469 -5.905 15.871 1.00 87.38 172 PRO A CA 1
ATOM 1415 C C . PRO A 1 172 ? -20.791 -5.224 14.680 1.00 87.38 172 PRO A C 1
ATOM 1417 O O . PRO A 1 172 ? -20.527 -4.015 14.696 1.00 87.38 172 PRO A O 1
ATOM 1420 N N . LEU A 1 173 ? -20.550 -6.009 13.630 1.00 89.31 173 LEU A N 1
ATOM 1421 C CA . LEU A 1 173 ? -20.101 -5.476 12.350 1.00 89.31 173 LEU A CA 1
ATOM 1422 C C . LEU A 1 173 ? -21.052 -4.370 11.853 1.00 89.31 173 LEU A C 1
ATOM 1424 O O . LEU A 1 173 ? -22.256 -4.430 12.117 1.00 89.31 173 LEU A O 1
ATOM 1428 N N . PRO A 1 174 ? -20.538 -3.361 11.123 1.00 89.94 174 PRO A N 1
ATOM 1429 C CA . PRO A 1 174 ? -21.376 -2.311 10.559 1.00 89.94 174 PRO A CA 1
ATOM 1430 C C . PRO A 1 174 ? -22.535 -2.882 9.738 1.00 89.94 174 PRO A C 1
ATOM 1432 O O . PRO A 1 174 ? -22.367 -3.850 8.987 1.00 89.94 174 PRO A O 1
ATOM 1435 N N . ASP A 1 175 ? -23.706 -2.258 9.862 1.00 87.38 175 ASP A N 1
ATOM 1436 C CA . ASP A 1 175 ? -24.898 -2.677 9.132 1.00 87.38 175 ASP A CA 1
ATOM 1437 C C . ASP A 1 175 ? -24.867 -2.173 7.685 1.00 87.38 175 ASP A C 1
ATOM 1439 O O . ASP A 1 175 ? -25.515 -1.194 7.323 1.00 87.38 175 ASP A O 1
ATOM 1443 N N . VAL A 1 176 ? -24.014 -2.803 6.874 1.00 87.75 176 VAL A N 1
ATOM 1444 C CA . VAL A 1 176 ? -23.861 -2.518 5.445 1.00 87.75 176 VAL A CA 1
ATOM 1445 C C . VAL A 1 176 ? -24.059 -3.791 4.615 1.00 87.75 176 VAL A C 1
ATOM 1447 O O . VAL A 1 176 ? -23.612 -4.868 5.034 1.00 87.75 176 VAL A O 1
ATOM 1450 N N . PRO A 1 177 ? -24.636 -3.689 3.398 1.00 87.88 177 PRO A N 1
ATOM 1451 C CA . PRO A 1 177 ? -24.937 -4.853 2.555 1.00 87.88 177 PRO A CA 1
ATOM 1452 C C . PRO A 1 177 ? -23.726 -5.750 2.264 1.00 87.88 177 PRO A C 1
ATOM 1454 O O . PRO A 1 177 ? -23.857 -6.955 2.068 1.00 87.88 177 PRO A O 1
ATOM 1457 N N . ARG A 1 178 ? -22.514 -5.174 2.253 1.00 85.38 178 ARG A N 1
ATOM 1458 C CA . ARG A 1 178 ? -21.264 -5.909 2.008 1.00 85.38 178 ARG A CA 1
ATOM 1459 C C . ARG A 1 178 ? -20.974 -6.962 3.080 1.00 85.38 178 ARG A C 1
ATOM 1461 O O . ARG A 1 178 ? -20.416 -8.005 2.751 1.00 85.38 178 ARG A O 1
ATOM 1468 N N . TYR A 1 179 ? -21.312 -6.683 4.338 1.00 87.44 179 TYR A N 1
ATOM 1469 C CA . TYR A 1 179 ? -21.043 -7.598 5.448 1.00 87.44 179 TYR A CA 1
ATOM 1470 C C . TYR A 1 179 ? -22.214 -8.535 5.730 1.00 87.44 179 TYR A C 1
ATOM 1472 O O . TYR A 1 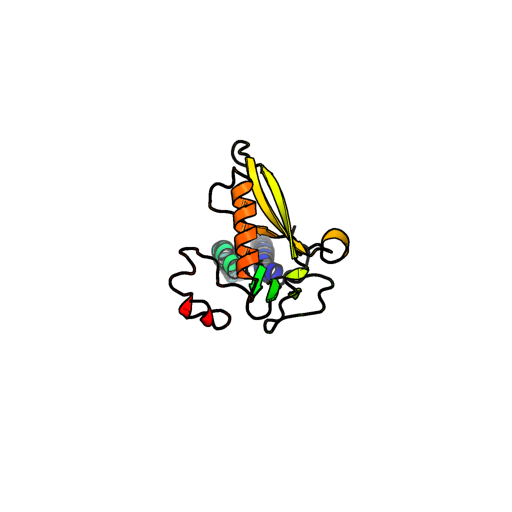179 ? -21.979 -9.618 6.247 1.00 87.44 179 TYR A O 1
ATOM 1480 N N . GLU A 1 180 ? -23.442 -8.172 5.354 1.00 87.62 180 GLU A N 1
ATOM 1481 C CA . GLU A 1 180 ? -24.663 -8.938 5.646 1.00 87.62 180 GLU A CA 1
ATOM 1482 C C . GLU A 1 180 ? -24.558 -10.422 5.245 1.00 87.62 180 GLU A C 1
ATOM 1484 O O . GLU A 1 180 ? -24.849 -11.310 6.044 1.00 87.62 180 GLU A O 1
ATOM 1489 N N . ALA A 1 181 ? -24.029 -10.712 4.052 1.00 87.12 181 ALA A N 1
ATOM 1490 C CA . ALA A 1 181 ? -23.892 -12.083 3.551 1.00 87.12 181 ALA A CA 1
ATOM 1491 C C . ALA A 1 181 ? -22.859 -12.942 4.307 1.00 87.12 181 ALA A C 1
ATOM 1493 O O . ALA A 1 181 ? -22.905 -14.167 4.219 1.00 87.12 181 ALA A O 1
ATOM 1494 N N . VAL A 1 182 ? -21.911 -12.324 5.017 1.00 87.56 182 VAL A N 1
ATOM 1495 C CA . VAL A 1 182 ? -20.773 -13.008 5.663 1.00 87.56 182 VAL A CA 1
ATOM 1496 C C . VAL A 1 182 ? -20.692 -12.753 7.167 1.00 87.56 182 VAL A C 1
ATOM 1498 O O . VAL A 1 182 ? -19.760 -13.225 7.810 1.00 87.56 182 VAL A O 1
ATOM 1501 N N . ARG A 1 183 ? -21.652 -12.021 7.738 1.00 86.44 183 ARG A N 1
ATOM 1502 C CA . ARG A 1 183 ? -21.608 -11.537 9.123 1.00 86.44 183 ARG A CA 1
ATOM 1503 C C . ARG A 1 183 ? -21.538 -12.681 10.140 1.00 86.44 183 ARG A C 1
ATOM 1505 O O . ARG A 1 183 ? -20.618 -12.736 10.948 1.00 86.44 183 ARG A O 1
ATOM 1512 N N . HIS A 1 184 ? -22.371 -13.696 9.923 1.00 85.88 184 HIS A N 1
ATOM 1513 C CA 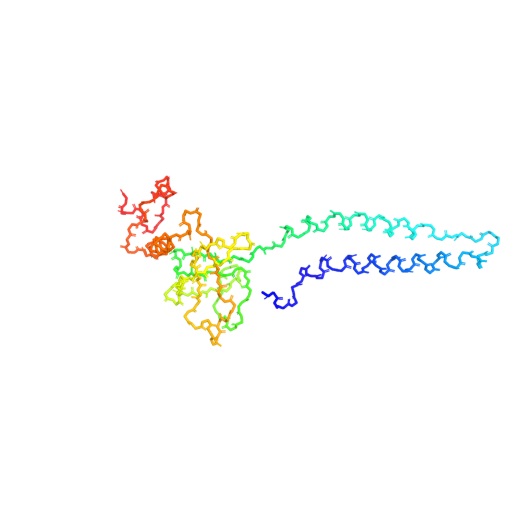. HIS A 1 184 ? -22.396 -14.948 10.680 1.00 85.88 184 HIS A CA 1
ATOM 1514 C C . HIS A 1 184 ? -21.082 -15.757 10.642 1.00 85.88 184 HIS A C 1
ATOM 1516 O O . HIS A 1 184 ? -20.897 -16.661 11.453 1.00 85.88 184 HIS A O 1
ATOM 1522 N N . LEU A 1 185 ? -20.178 -15.483 9.692 1.00 88.06 185 LEU A N 1
ATOM 1523 C CA . LEU A 1 185 ? -18.875 -16.154 9.585 1.00 88.06 185 LEU A CA 1
ATOM 1524 C C . LEU A 1 185 ? -17.779 -15.451 10.391 1.00 88.06 185 LEU A C 1
ATOM 1526 O O . LEU A 1 185 ? -16.654 -15.951 10.455 1.00 88.06 185 LEU A O 1
ATOM 1530 N N . ASP A 1 186 ? -18.062 -14.285 10.971 1.00 85.62 186 ASP A N 1
ATOM 1531 C CA . ASP A 1 186 ? -17.067 -13.513 11.691 1.00 85.62 186 ASP A CA 1
ATOM 1532 C C . ASP A 1 186 ? -16.763 -14.126 13.070 1.00 85.62 186 ASP A C 1
ATOM 1534 O O . ASP A 1 186 ? -17.598 -14.086 13.973 1.00 85.62 186 ASP A O 1
ATOM 1538 N N . PRO A 1 187 ? -15.540 -14.629 13.309 1.00 84.06 187 PRO A N 1
ATOM 1539 C CA . PRO A 1 187 ? -15.227 -15.342 14.544 1.00 84.06 187 PRO A CA 1
ATOM 1540 C C . PRO A 1 187 ? -15.211 -14.448 15.791 1.00 84.06 187 PRO A C 1
ATOM 1542 O O . PRO A 1 187 ? -15.102 -14.972 16.895 1.00 84.06 187 PRO A O 1
ATOM 1545 N N . VAL A 1 188 ? -15.242 -13.119 15.635 1.00 82.62 188 VAL A N 1
ATOM 1546 C CA . VAL A 1 188 ? -15.114 -12.171 16.752 1.00 82.62 188 VAL A CA 1
ATOM 1547 C C . VAL A 1 188 ? -16.470 -11.656 17.228 1.00 82.62 188 VAL A C 1
ATOM 1549 O O . VAL A 1 188 ? -16.649 -11.446 18.424 1.00 82.62 188 VAL A O 1
ATOM 1552 N N . THR A 1 189 ? -17.409 -11.421 16.310 1.00 82.88 189 THR A N 1
ATOM 1553 C CA . THR A 1 189 ? -18.700 -10.787 16.608 1.00 82.88 189 THR A CA 1
ATOM 1554 C C . THR A 1 189 ? -19.914 -11.537 16.071 1.00 82.88 189 THR A C 1
ATOM 1556 O O . THR A 1 189 ? -21.011 -10.998 16.153 1.00 82.88 189 THR A O 1
ATOM 1559 N N . ALA A 1 190 ? -19.763 -12.793 15.633 1.00 81.25 190 ALA A N 1
ATOM 1560 C CA . ALA A 1 190 ? -20.899 -13.645 15.265 1.00 81.25 190 ALA A CA 1
ATOM 1561 C C . ALA A 1 190 ? -21.939 -13.817 16.389 1.00 81.25 190 ALA A C 1
ATOM 1563 O O . ALA A 1 190 ? -23.093 -14.082 16.097 1.00 81.25 190 ALA A O 1
ATOM 1564 N N . GLU A 1 191 ? -21.568 -13.654 17.665 1.00 81.19 191 GLU A N 1
ATOM 1565 C CA . GLU A 1 191 ? -22.528 -13.705 18.784 1.00 81.19 191 GLU A CA 1
ATOM 1566 C C . GLU A 1 191 ? -23.517 -12.527 18.810 1.00 81.19 191 GLU A C 1
ATOM 1568 O O . GLU A 1 191 ? -24.530 -12.601 19.504 1.00 81.19 191 GLU A O 1
ATOM 1573 N N . TYR A 1 192 ? -23.215 -11.426 18.115 1.00 78.69 192 TYR A N 1
ATOM 1574 C CA . TYR A 1 192 ? -24.094 -10.256 18.057 1.00 78.69 192 TYR A CA 1
ATOM 1575 C C . TYR A 1 192 ? -25.151 -10.347 16.942 1.00 78.69 192 TYR A C 1
ATOM 1577 O O . TYR A 1 192 ? -26.016 -9.468 16.893 1.00 78.69 192 TYR A O 1
ATOM 1585 N N . ASP A 1 193 ? -25.070 -11.362 16.076 1.00 70.00 193 ASP A N 1
ATOM 1586 C CA . ASP A 1 193 ? -25.996 -11.628 14.964 1.00 70.00 193 ASP A CA 1
ATOM 1587 C C . ASP A 1 193 ? -27.078 -12.650 15.331 1.00 70.00 193 ASP A C 1
ATOM 1589 O O . ASP A 1 193 ? -28.241 -12.436 14.915 1.00 70.00 193 ASP A O 1
#

Organism: NCBI:txid1117314

Radius of gyration: 26.16 Å; Cα contacts (8 Å, |Δi|>4): 225; chains: 1; bounding box: 64×38×69 Å

Secondary structure (DSSP, 8-state):
---S--HHHHHHHHHHHHHHHHHHHHHHHHHHGGGPPTT----HHHHHHHHHHHHHHHHHHHHHGGGSPP--EEEETTTTEEEESS--TT---B-TTS-EEEEGGGEEEEEEEEE-TTTT-EEEEEEEEEGGGTTT-GGG-EE----S-TTSHHHHHHHHHHHHHHH-TTSPPP--HHHHTTGGG-TTTGGG-

Sequence (193 aa):
KSCGDDPWRILVLGPMFLGAMGTFWVAINTVTLPFYGEGELYPWWTLWLVLIWNVTFLNLLPVFSRFAPANLAYFDRKTRKVGYTFDIPGCTERDEFGNCCFPWREIECNVAKITTSQHGAQAYAPFISHEHSFFQYKNTEMTIVVTENAQDPIYCLLFWEELVRFMDNKKPLPDVPRYEAVRHLDPVTAEYD